Protein AF-A0A0C2N2P2-F1 (afdb_monomer_lite)

Organism: Thelohanellus kitauei (NCBI:txid669202)

Sequence (175 aa):
MRECLRTVFQVIPFQPHFNNAISIIRQNPGYFSRIESQLFFITGMITETSVLSDFHEVLEIILNFPHDAPSFFIETCCDVLRDFIYHSYGRKNSDDKPTVDYDSIYRWLACVPEEAIVNLGFDVDFDCMEIDQVIKGFEVRTYPNSLSTILLLSVLKFHRLSISVTSWRRLFRTV

Structure (mmCIF, N/CA/C/O backbone):
data_AF-A0A0C2N2P2-F1
#
_entry.id   AF-A0A0C2N2P2-F1
#
loop_
_atom_site.group_PDB
_atom_site.id
_atom_site.type_symbol
_atom_site.label_atom_id
_atom_site.label_alt_id
_atom_site.label_comp_id
_atom_site.label_asym_id
_atom_site.label_entity_id
_atom_site.label_seq_id
_atom_site.pdbx_PDB_ins_code
_atom_site.Cartn_x
_atom_site.Cartn_y
_atom_site.Cartn_z
_atom_site.occupancy
_atom_site.B_iso_or_equiv
_atom_site.auth_seq_id
_atom_site.auth_comp_id
_atom_site.auth_asym_id
_atom_site.auth_atom_id
_atom_site.pdbx_PDB_model_num
ATOM 1 N N . MET A 1 1 ? 1.188 15.092 -8.381 1.00 77.81 1 MET A N 1
ATOM 2 C CA . MET A 1 1 ? 2.479 14.884 -7.679 1.00 77.81 1 MET A CA 1
ATOM 3 C C . MET A 1 1 ? 3.060 13.494 -7.934 1.00 77.81 1 MET A C 1
ATOM 5 O O . MET A 1 1 ? 4.232 13.435 -8.280 1.00 77.81 1 MET A O 1
ATOM 9 N N . ARG A 1 2 ? 2.276 12.403 -7.841 1.00 78.75 2 ARG A N 1
ATOM 10 C CA . ARG A 1 2 ? 2.747 11.038 -8.170 1.00 78.75 2 ARG A CA 1
ATOM 11 C C . ARG A 1 2 ? 3.396 10.933 -9.558 1.00 78.75 2 ARG A C 1
ATOM 13 O O . ARG A 1 2 ? 4.493 10.404 -9.655 1.00 78.75 2 ARG A O 1
ATOM 20 N N . GLU A 1 3 ? 2.801 11.541 -10.587 1.00 83.62 3 GLU A N 1
ATOM 21 C CA . GLU A 1 3 ? 3.393 11.563 -11.939 1.00 83.62 3 GLU A CA 1
ATOM 22 C C . GLU A 1 3 ? 4.785 12.209 -11.991 1.00 83.62 3 GLU A C 1
ATOM 24 O O . GLU A 1 3 ? 5.675 11.707 -12.666 1.00 83.62 3 GLU A O 1
ATOM 29 N N . CYS A 1 4 ? 5.020 13.277 -11.224 1.00 87.88 4 CYS A N 1
ATOM 30 C CA . CYS A 1 4 ? 6.337 13.913 -11.170 1.00 87.88 4 CYS A CA 1
ATOM 31 C C . CYS A 1 4 ? 7.378 12.989 -10.525 1.00 87.88 4 CYS A C 1
ATOM 33 O O . CYS A 1 4 ? 8.491 12.881 -11.031 1.00 87.88 4 CYS A O 1
ATOM 35 N N . LEU A 1 5 ? 7.014 12.308 -9.429 1.00 85.69 5 LEU A N 1
ATOM 36 C CA . LEU A 1 5 ? 7.885 11.315 -8.791 1.00 85.69 5 LEU A CA 1
ATOM 37 C C . LEU A 1 5 ? 8.191 10.166 -9.753 1.00 85.69 5 LEU A C 1
ATOM 39 O O . LEU A 1 5 ? 9.349 9.783 -9.892 1.00 85.69 5 LEU A O 1
ATOM 43 N N . ARG A 1 6 ? 7.177 9.696 -10.485 1.00 84.50 6 ARG A N 1
ATOM 44 C CA . ARG A 1 6 ? 7.329 8.665 -11.510 1.00 84.50 6 ARG A CA 1
ATOM 45 C C . ARG A 1 6 ? 8.351 9.076 -12.573 1.00 84.50 6 ARG A C 1
ATOM 47 O O . ARG A 1 6 ? 9.260 8.303 -12.853 1.00 84.50 6 ARG A O 1
ATOM 54 N N . THR A 1 7 ? 8.258 10.294 -13.118 1.00 88.25 7 THR A N 1
ATOM 55 C CA . THR A 1 7 ? 9.250 10.819 -14.077 1.00 88.25 7 THR A CA 1
ATOM 56 C C . THR A 1 7 ? 10.651 10.889 -13.471 1.00 88.25 7 THR A C 1
ATOM 58 O O . THR A 1 7 ? 11.622 10.527 -14.128 1.00 88.25 7 THR A O 1
ATOM 61 N N . VAL A 1 8 ? 10.783 11.320 -12.214 1.00 89.06 8 VAL A N 1
ATOM 62 C CA . VAL A 1 8 ? 12.089 11.395 -11.541 1.00 89.06 8 VAL A CA 1
ATOM 63 C C . VAL A 1 8 ? 12.719 10.004 -11.413 1.00 89.06 8 VAL A C 1
ATOM 65 O O . VAL A 1 8 ? 13.880 9.828 -11.783 1.00 89.06 8 VAL A O 1
ATOM 68 N N . PHE A 1 9 ? 11.959 8.997 -10.976 1.00 85.38 9 PHE A N 1
ATOM 69 C CA . PHE A 1 9 ? 12.450 7.622 -10.810 1.00 85.38 9 PHE A CA 1
ATOM 70 C C . PHE A 1 9 ? 12.693 6.863 -12.120 1.00 85.38 9 PHE A C 1
ATOM 72 O O . PHE A 1 9 ? 13.304 5.799 -12.097 1.00 85.38 9 PHE A O 1
ATOM 79 N N . GLN A 1 10 ? 12.287 7.408 -13.269 1.00 85.06 10 GLN A N 1
ATOM 80 C CA . GLN A 1 10 ? 12.752 6.908 -14.569 1.00 85.06 10 GLN A CA 1
ATOM 81 C C . GLN A 1 10 ? 14.213 7.288 -14.850 1.00 85.06 10 GLN A C 1
ATOM 83 O O . GLN A 1 10 ? 14.870 6.629 -15.651 1.00 85.06 10 GLN A O 1
ATOM 88 N N . VAL A 1 11 ? 14.720 8.346 -14.207 1.00 90.19 11 VAL A N 1
ATOM 89 C CA . VAL A 1 11 ? 16.068 8.885 -14.442 1.00 90.19 11 VAL A CA 1
ATOM 90 C C . VAL A 1 11 ? 17.033 8.521 -13.312 1.00 90.19 11 VAL A C 1
ATOM 92 O O . VAL A 1 11 ? 18.233 8.396 -13.551 1.00 90.19 11 VAL A O 1
ATOM 95 N N . ILE A 1 12 ? 16.531 8.329 -12.088 1.00 90.00 12 ILE A N 1
ATOM 96 C CA . ILE A 1 12 ? 17.353 7.979 -10.922 1.00 90.00 12 ILE A CA 1
ATOM 97 C C . ILE A 1 12 ? 17.068 6.554 -10.427 1.00 90.00 12 ILE A C 1
ATOM 99 O O . ILE A 1 12 ? 15.913 6.126 -10.440 1.00 90.00 12 ILE A O 1
ATOM 103 N N . PRO A 1 13 ? 18.077 5.820 -9.919 1.00 88.81 13 PRO A N 1
ATOM 104 C CA . PRO A 1 13 ? 17.850 4.527 -9.281 1.00 88.81 13 PRO A CA 1
ATOM 105 C C . PRO A 1 13 ? 16.926 4.669 -8.065 1.00 88.81 13 PRO A C 1
ATOM 107 O O . PRO A 1 13 ? 17.255 5.379 -7.116 1.00 88.81 13 PRO A O 1
ATOM 110 N N . PHE A 1 14 ? 15.783 3.981 -8.065 1.00 88.19 14 PHE A N 1
ATOM 111 C CA . PHE A 1 14 ? 14.815 4.086 -6.968 1.00 88.19 14 PHE A CA 1
ATOM 112 C C . PHE A 1 14 ? 15.254 3.316 -5.707 1.00 88.19 14 PHE A C 1
ATOM 114 O O . PHE A 1 14 ? 14.923 3.739 -4.600 1.00 88.19 14 PHE A O 1
ATOM 121 N N . GLN A 1 15 ? 16.040 2.235 -5.846 1.00 89.81 15 GLN A N 1
ATOM 122 C CA . GLN A 1 15 ? 16.363 1.310 -4.745 1.00 89.81 15 GLN A CA 1
ATOM 123 C C . GLN A 1 15 ? 16.919 1.984 -3.475 1.00 89.81 15 GLN A C 1
ATOM 125 O O . GLN A 1 15 ? 16.433 1.675 -2.388 1.00 89.81 15 GLN A O 1
ATOM 130 N N . PRO A 1 16 ? 17.894 2.919 -3.538 1.00 92.81 16 PRO A N 1
ATOM 131 C CA . PRO A 1 16 ? 18.417 3.561 -2.329 1.00 92.81 16 PRO A CA 1
ATOM 132 C C . PRO A 1 16 ? 17.346 4.371 -1.589 1.00 92.81 16 PRO A C 1
ATOM 134 O O . PRO A 1 16 ? 17.309 4.391 -0.360 1.00 92.81 16 PRO A O 1
ATOM 137 N N . HIS A 1 17 ? 16.453 5.017 -2.340 1.00 92.12 17 HIS A N 1
ATOM 138 C CA . HIS A 1 17 ? 15.358 5.812 -1.796 1.00 92.12 17 HIS A CA 1
ATOM 139 C C . HIS A 1 17 ? 14.261 4.928 -1.204 1.00 92.12 17 HIS A C 1
ATOM 141 O O . HIS A 1 17 ? 13.748 5.238 -0.130 1.00 92.12 17 HIS A O 1
ATOM 147 N N . PHE A 1 18 ? 13.955 3.815 -1.869 1.00 92.31 18 PHE A N 1
ATOM 148 C CA . PHE A 1 18 ? 13.030 2.799 -1.384 1.00 92.31 18 PHE A CA 1
ATOM 149 C C . PHE A 1 18 ? 13.519 2.184 -0.067 1.00 92.31 18 PHE A C 1
ATOM 151 O O . PHE A 1 18 ? 12.824 2.261 0.943 1.00 92.31 18 PHE A O 1
ATOM 158 N N . ASN A 1 19 ? 14.762 1.693 -0.031 1.00 93.81 19 ASN A N 1
ATOM 159 C CA . ASN A 1 19 ? 15.365 1.111 1.171 1.00 93.81 19 ASN A CA 1
ATOM 160 C C . ASN A 1 19 ? 15.383 2.107 2.342 1.00 93.81 19 ASN A C 1
ATOM 162 O O . ASN A 1 19 ? 15.127 1.737 3.489 1.00 93.81 19 ASN A O 1
ATOM 166 N N . ASN A 1 20 ? 15.659 3.385 2.064 1.00 95.69 20 ASN A N 1
ATOM 167 C CA . ASN A 1 20 ? 15.605 4.436 3.075 1.00 95.69 20 A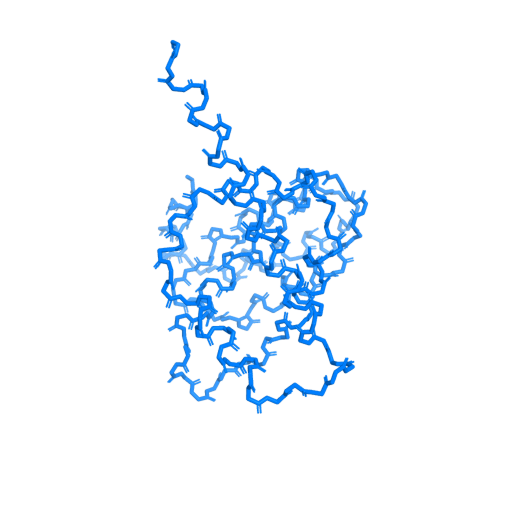SN A CA 1
ATOM 168 C C . ASN A 1 20 ? 14.177 4.657 3.604 1.00 95.69 20 ASN A C 1
ATOM 170 O O . ASN A 1 20 ? 13.987 4.761 4.815 1.00 95.69 20 ASN A O 1
ATOM 174 N N . ALA A 1 21 ? 13.173 4.685 2.723 1.00 94.94 21 ALA A N 1
ATOM 175 C CA . ALA A 1 21 ? 11.773 4.822 3.116 1.00 94.94 21 ALA A CA 1
ATOM 176 C C . ALA A 1 21 ? 11.321 3.652 4.008 1.00 94.94 21 ALA A C 1
ATOM 178 O O . ALA A 1 21 ? 10.775 3.880 5.089 1.00 94.94 21 ALA A O 1
ATOM 179 N N . ILE A 1 22 ? 11.641 2.412 3.624 1.00 95.50 22 ILE A N 1
ATOM 180 C CA . ILE A 1 22 ? 11.388 1.209 4.432 1.00 95.50 22 ILE A CA 1
ATOM 181 C C . ILE A 1 22 ? 12.069 1.304 5.801 1.00 95.50 22 ILE A C 1
ATOM 183 O O . ILE A 1 22 ? 11.439 1.054 6.832 1.00 95.50 22 ILE A O 1
ATOM 187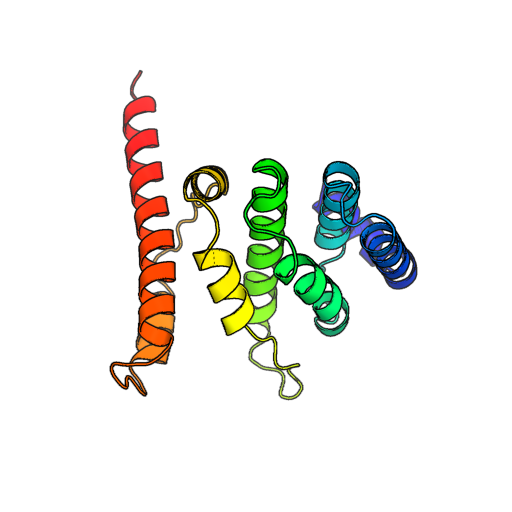 N N . SER A 1 23 ? 13.343 1.704 5.831 1.00 97.19 23 SER A N 1
ATOM 188 C CA . SER A 1 23 ? 14.095 1.867 7.079 1.00 97.19 23 SER A CA 1
ATOM 189 C C . SER A 1 23 ? 13.424 2.874 8.016 1.00 97.19 23 SER A C 1
ATOM 191 O O . SER A 1 23 ? 13.251 2.600 9.204 1.00 97.19 23 SER A O 1
ATOM 193 N N . ILE A 1 24 ? 12.967 4.011 7.480 1.00 97.00 24 ILE A N 1
ATOM 194 C CA . ILE A 1 24 ? 12.253 5.039 8.245 1.00 97.00 24 ILE A CA 1
ATOM 195 C C . ILE A 1 24 ? 10.949 4.491 8.833 1.00 97.00 24 ILE A C 1
ATOM 197 O O . ILE A 1 24 ? 10.671 4.754 10.006 1.00 97.00 24 ILE A O 1
ATOM 201 N N . ILE A 1 25 ? 10.169 3.739 8.048 1.00 96.31 25 ILE A N 1
ATOM 202 C CA . ILE A 1 25 ? 8.911 3.139 8.512 1.00 96.31 25 ILE A CA 1
ATOM 203 C C . ILE A 1 25 ? 9.184 2.173 9.672 1.00 96.31 25 ILE A C 1
ATOM 205 O O . ILE A 1 25 ? 8.572 2.290 10.733 1.00 96.31 25 ILE A O 1
ATOM 209 N N . ARG A 1 26 ? 10.169 1.282 9.513 1.00 95.56 26 ARG A N 1
ATOM 210 C CA . ARG A 1 26 ? 10.545 0.288 10.532 1.00 95.56 26 ARG A CA 1
ATOM 211 C C . ARG A 1 26 ? 11.051 0.901 11.831 1.00 95.56 26 ARG A C 1
ATOM 213 O O . ARG A 1 26 ? 10.764 0.384 12.903 1.00 95.56 26 ARG A O 1
ATOM 220 N N . GLN A 1 27 ? 11.797 1.998 11.748 1.00 97.38 27 GLN A N 1
ATOM 221 C CA . GLN A 1 27 ? 12.314 2.689 12.930 1.00 97.38 27 GLN A CA 1
ATOM 222 C C . GLN A 1 27 ? 11.219 3.417 13.726 1.00 97.38 27 GLN A C 1
ATOM 224 O O . GLN A 1 27 ? 11.452 3.780 14.875 1.00 97.38 27 GLN A O 1
ATOM 229 N N . ASN A 1 28 ? 10.048 3.673 13.129 1.00 94.88 28 ASN A N 1
ATOM 230 C CA . ASN A 1 28 ? 9.038 4.567 13.696 1.00 94.88 28 ASN A CA 1
ATOM 231 C C . ASN A 1 28 ? 7.601 4.008 13.566 1.00 94.88 28 ASN A C 1
ATOM 233 O O . ASN A 1 28 ? 6.734 4.733 13.074 1.00 94.88 28 ASN A O 1
ATOM 237 N N . PRO A 1 29 ? 7.299 2.777 14.031 1.00 93.25 29 PRO A N 1
ATOM 238 C CA . PRO A 1 29 ? 6.030 2.090 13.745 1.00 93.25 29 PRO A CA 1
ATOM 239 C C . PRO A 1 29 ? 4.775 2.788 14.303 1.00 93.25 29 PRO A C 1
ATOM 241 O O . PRO A 1 29 ? 3.678 2.531 13.825 1.00 93.25 29 PRO A O 1
ATOM 244 N N . GLY A 1 30 ? 4.920 3.683 15.287 1.00 93.50 30 GLY A N 1
ATOM 245 C CA . GLY A 1 30 ? 3.808 4.461 15.854 1.00 93.50 30 GLY A CA 1
ATOM 246 C C . GLY A 1 30 ? 3.634 5.871 15.276 1.00 93.50 30 GLY A C 1
ATOM 247 O O . GLY A 1 30 ? 2.713 6.581 15.670 1.00 93.50 30 GLY A O 1
ATOM 248 N N . TYR A 1 31 ? 4.511 6.319 14.371 1.00 96.12 31 TYR A N 1
ATOM 249 C CA . TYR A 1 31 ? 4.472 7.682 13.826 1.00 96.12 31 TYR A CA 1
ATOM 250 C C . TYR A 1 31 ? 3.758 7.711 12.474 1.00 96.12 31 TYR A C 1
ATOM 252 O O . TYR A 1 31 ? 4.384 7.903 11.430 1.00 96.12 31 TYR A O 1
ATOM 260 N N . PHE A 1 32 ? 2.435 7.538 12.500 1.00 95.12 32 PHE A N 1
ATOM 261 C CA . PHE A 1 32 ? 1.614 7.360 11.297 1.00 95.12 32 PHE A CA 1
ATOM 262 C C . PHE A 1 32 ? 1.780 8.463 10.247 1.00 95.12 32 PHE A C 1
ATOM 264 O O . PHE A 1 32 ? 1.901 8.142 9.074 1.00 95.12 32 PHE A O 1
ATOM 271 N N . SER A 1 33 ? 1.902 9.736 10.637 1.00 94.69 33 SER A N 1
ATOM 272 C CA . SER A 1 33 ? 2.133 10.835 9.680 1.00 94.69 33 SER A CA 1
ATOM 273 C C . SER A 1 33 ? 3.457 10.696 8.918 1.00 94.69 33 SER A C 1
ATOM 275 O O . SER A 1 33 ? 3.552 10.995 7.726 1.00 94.69 33 SER A O 1
ATOM 277 N N . ARG A 1 34 ? 4.503 10.202 9.592 1.00 95.75 34 ARG A N 1
ATOM 278 C CA . ARG A 1 34 ? 5.798 9.938 8.963 1.00 95.75 34 ARG A CA 1
ATOM 279 C C . ARG A 1 34 ? 5.699 8.727 8.048 1.00 95.75 34 ARG A C 1
ATOM 281 O O . ARG A 1 34 ? 6.160 8.814 6.915 1.00 95.75 34 ARG A O 1
ATOM 288 N N . ILE A 1 35 ? 5.084 7.640 8.509 1.00 96.12 35 ILE A N 1
ATOM 289 C CA . ILE A 1 35 ? 4.885 6.421 7.712 1.00 96.12 35 ILE A CA 1
ATOM 290 C C . ILE A 1 35 ? 4.081 6.736 6.452 1.00 96.12 35 ILE A C 1
ATOM 292 O O . ILE A 1 35 ? 4.499 6.378 5.360 1.00 96.12 35 ILE A O 1
ATOM 296 N N . GLU A 1 36 ? 2.986 7.473 6.587 1.00 93.94 36 GLU A N 1
ATOM 297 C CA . GLU A 1 36 ? 2.149 7.924 5.482 1.00 93.94 36 GLU A CA 1
ATOM 298 C C . GLU A 1 36 ? 2.944 8.674 4.416 1.00 93.94 36 GLU A C 1
ATOM 300 O O . GLU A 1 36 ? 2.863 8.338 3.238 1.00 93.94 36 GLU A O 1
ATOM 305 N N . SER A 1 37 ? 3.778 9.640 4.816 1.00 94.50 37 SER A N 1
ATOM 306 C CA . SER A 1 37 ? 4.629 10.359 3.861 1.00 94.50 37 SER A CA 1
ATOM 307 C C . SER A 1 37 ? 5.572 9.420 3.095 1.00 94.50 37 SER A C 1
ATOM 309 O O . SER A 1 37 ? 5.818 9.624 1.905 1.00 94.50 37 SER A O 1
ATOM 311 N N . GLN A 1 38 ? 6.071 8.366 3.756 1.00 95.50 38 GLN A N 1
ATOM 312 C CA . GLN A 1 38 ? 6.915 7.354 3.123 1.00 95.50 38 GLN A CA 1
ATOM 313 C C . GLN A 1 38 ? 6.104 6.446 2.197 1.00 95.50 38 GLN A C 1
ATOM 315 O O . GLN A 1 38 ? 6.553 6.181 1.088 1.00 95.50 38 GLN A O 1
ATOM 320 N N . LEU A 1 39 ? 4.905 6.014 2.596 1.00 93.12 39 LEU A N 1
ATOM 321 C CA . LEU A 1 39 ? 4.005 5.234 1.744 1.00 93.12 39 LEU A CA 1
ATOM 322 C C . LEU A 1 39 ? 3.608 6.023 0.495 1.00 93.12 39 LEU A C 1
ATOM 324 O O . LEU A 1 39 ? 3.685 5.498 -0.612 1.00 93.12 39 LEU A O 1
ATOM 328 N N . PHE A 1 40 ? 3.285 7.309 0.637 1.00 90.12 40 PHE A N 1
ATOM 329 C CA . PHE A 1 40 ? 3.020 8.188 -0.498 1.00 90.12 40 PHE A CA 1
ATOM 330 C C . PHE A 1 40 ? 4.220 8.252 -1.453 1.00 90.12 40 PHE A C 1
ATOM 332 O O . PHE A 1 40 ? 4.069 8.110 -2.667 1.00 90.12 40 PHE A O 1
ATOM 339 N N . PHE A 1 41 ? 5.427 8.409 -0.913 1.00 90.62 41 PHE A N 1
ATOM 340 C CA . PHE A 1 41 ? 6.654 8.420 -1.704 1.00 90.62 41 PHE A CA 1
ATOM 341 C C . PHE A 1 41 ? 6.896 7.085 -2.427 1.00 90.62 41 PHE A C 1
ATOM 343 O O . PHE A 1 41 ? 7.176 7.085 -3.626 1.00 90.62 41 PHE A O 1
ATOM 350 N N . ILE A 1 42 ? 6.693 5.961 -1.735 1.00 90.69 42 ILE A N 1
ATOM 351 C CA . ILE A 1 42 ? 6.792 4.599 -2.274 1.00 90.69 42 ILE A CA 1
ATOM 352 C C . ILE A 1 42 ? 5.763 4.370 -3.390 1.00 90.69 42 ILE A C 1
ATOM 354 O O . ILE A 1 42 ? 6.124 3.844 -4.439 1.00 90.69 42 ILE A O 1
ATOM 358 N N . THR A 1 43 ? 4.510 4.816 -3.241 1.00 85.75 43 THR A N 1
ATOM 359 C CA . THR A 1 43 ? 3.514 4.699 -4.329 1.00 85.75 43 THR A CA 1
ATOM 360 C C . THR A 1 43 ? 3.925 5.466 -5.582 1.00 85.75 43 THR A C 1
ATOM 362 O O . THR A 1 43 ? 3.662 5.018 -6.693 1.00 85.75 43 THR A O 1
ATOM 365 N N . GLY A 1 44 ? 4.632 6.591 -5.431 1.00 85.50 44 GLY A N 1
ATOM 366 C CA . GLY A 1 44 ? 5.219 7.322 -6.555 1.00 85.50 44 GLY A CA 1
ATOM 367 C C . GLY A 1 44 ? 6.373 6.586 -7.249 1.00 85.50 44 GLY A C 1
ATOM 368 O O . GLY A 1 44 ? 6.669 6.896 -8.402 1.00 85.50 44 GLY A O 1
ATOM 369 N N . MET A 1 45 ? 7.009 5.621 -6.574 1.00 86.00 45 MET A N 1
ATOM 370 C CA . MET A 1 45 ? 8.046 4.751 -7.147 1.00 86.00 45 MET A CA 1
ATOM 371 C C . MET A 1 45 ? 7.475 3.545 -7.891 1.00 86.00 45 MET A C 1
ATOM 373 O O . MET A 1 45 ? 8.210 2.935 -8.666 1.00 86.00 45 MET A O 1
ATOM 377 N N . ILE A 1 46 ? 6.202 3.188 -7.670 1.00 79.94 46 ILE A N 1
ATOM 378 C CA . ILE A 1 46 ? 5.539 2.110 -8.412 1.00 79.94 46 ILE A CA 1
ATOM 379 C C . ILE A 1 46 ? 5.418 2.556 -9.876 1.00 79.94 46 ILE A C 1
ATOM 381 O O . ILE A 1 46 ? 4.512 3.292 -10.277 1.00 79.94 46 ILE A O 1
ATOM 385 N N . THR A 1 47 ? 6.391 2.143 -10.680 1.00 70.81 47 THR A N 1
ATOM 386 C CA . THR A 1 47 ? 6.397 2.275 -12.138 1.00 70.81 47 THR A CA 1
ATOM 387 C C . THR A 1 47 ? 5.962 0.952 -12.766 1.00 70.81 47 THR A C 1
ATOM 389 O O . THR A 1 47 ? 6.077 -0.108 -12.148 1.00 70.81 47 THR A O 1
ATOM 392 N N . GLU A 1 48 ? 5.520 0.988 -14.026 1.00 64.31 48 GLU A N 1
ATOM 393 C CA . GLU A 1 48 ? 5.135 -0.209 -14.797 1.00 64.31 48 GLU A CA 1
ATOM 394 C C . GLU A 1 48 ? 6.253 -1.266 -14.883 1.00 64.31 48 GLU A C 1
ATOM 396 O O . GLU A 1 48 ? 5.988 -2.457 -15.037 1.00 64.31 48 GLU A O 1
ATOM 401 N N . THR A 1 49 ? 7.512 -0.840 -14.763 1.00 56.78 49 THR A N 1
ATOM 402 C CA . THR A 1 49 ? 8.693 -1.703 -14.866 1.00 56.78 49 THR A CA 1
ATOM 403 C C . THR A 1 49 ? 9.200 -2.210 -13.522 1.00 56.78 49 THR A C 1
ATOM 405 O O . THR A 1 49 ? 9.992 -3.154 -13.503 1.00 56.78 49 THR A O 1
ATOM 408 N N . SER A 1 50 ? 8.746 -1.627 -12.410 1.00 61.34 50 SER A N 1
ATOM 409 C CA . SER A 1 50 ? 9.242 -1.971 -11.081 1.00 61.34 50 SER A CA 1
ATOM 410 C C . SER A 1 50 ? 9.012 -3.453 -10.747 1.00 61.34 50 SER A C 1
ATOM 412 O O . SER A 1 50 ? 8.027 -4.090 -11.157 1.00 61.34 50 SER A O 1
ATOM 414 N N . VAL A 1 51 ? 9.989 -4.057 -10.071 1.00 63.69 51 VAL A N 1
ATOM 415 C CA . VAL A 1 51 ? 9.925 -5.469 -9.703 1.00 63.69 51 VAL A CA 1
ATOM 416 C C . VAL A 1 51 ? 8.995 -5.569 -8.499 1.00 63.69 51 VAL A C 1
ATOM 418 O O . VAL A 1 51 ? 9.267 -5.023 -7.435 1.00 63.69 51 VAL A O 1
ATOM 421 N N . LEU A 1 52 ? 7.867 -6.264 -8.668 1.00 70.38 52 LEU A N 1
ATOM 422 C CA . LEU A 1 52 ? 6.873 -6.480 -7.605 1.00 70.38 52 LEU A CA 1
ATOM 423 C C . LEU A 1 52 ? 7.484 -7.117 -6.341 1.00 70.38 52 LEU A C 1
ATOM 425 O O . LEU A 1 52 ? 6.875 -7.047 -5.278 1.00 70.38 52 LEU A O 1
ATOM 429 N N . SER A 1 53 ? 8.674 -7.719 -6.453 1.00 75.00 53 SER A N 1
ATOM 430 C CA . SER A 1 53 ? 9.415 -8.294 -5.332 1.00 75.00 53 SER A CA 1
ATOM 431 C C . SER A 1 53 ? 9.789 -7.261 -4.274 1.00 75.00 53 SER A C 1
ATOM 433 O O . SER A 1 53 ? 9.648 -7.559 -3.095 1.00 75.00 53 SER A O 1
ATOM 435 N N . ASP A 1 54 ? 10.212 -6.054 -4.668 1.00 80.94 54 ASP A N 1
ATOM 436 C CA . ASP A 1 54 ? 10.592 -5.014 -3.701 1.00 80.94 54 ASP A CA 1
ATOM 437 C C . ASP A 1 54 ? 9.364 -4.549 -2.906 1.00 80.94 54 ASP A C 1
ATOM 439 O O . ASP A 1 54 ? 9.423 -4.327 -1.701 1.00 80.94 54 ASP A O 1
ATOM 443 N N . PHE A 1 55 ? 8.197 -4.512 -3.553 1.00 85.81 55 PHE A N 1
ATOM 444 C CA . PHE A 1 55 ? 6.942 -4.111 -2.917 1.00 85.81 55 PHE A CA 1
ATOM 445 C C . PHE A 1 55 ? 6.373 -5.139 -1.943 1.00 85.81 55 PHE A C 1
ATOM 447 O O . PHE A 1 55 ? 5.501 -4.785 -1.151 1.00 85.81 55 PHE A O 1
ATOM 454 N N . HIS A 1 56 ? 6.864 -6.379 -1.946 1.00 87.56 56 HIS A N 1
ATOM 455 C CA . HIS A 1 56 ? 6.415 -7.384 -0.986 1.00 87.56 56 HIS A CA 1
ATOM 456 C C . HIS A 1 56 ? 6.668 -6.940 0.459 1.00 87.56 56 HIS A C 1
ATOM 458 O O . HIS A 1 56 ? 5.793 -7.062 1.309 1.00 87.56 56 HIS A O 1
ATOM 464 N N . GLU A 1 57 ? 7.815 -6.311 0.711 1.00 90.44 57 GLU A N 1
ATOM 465 C CA . GLU A 1 57 ? 8.170 -5.777 2.026 1.00 90.44 57 GLU A CA 1
ATOM 466 C C . GLU A 1 57 ? 7.222 -4.649 2.471 1.00 90.44 57 GLU A C 1
ATOM 468 O O . GLU A 1 57 ? 6.860 -4.552 3.642 1.00 90.44 57 GLU A O 1
ATOM 473 N N . VAL A 1 58 ? 6.762 -3.814 1.532 1.00 92.19 58 VAL A N 1
ATOM 474 C CA . VAL A 1 58 ? 5.765 -2.763 1.805 1.00 92.19 58 VAL A CA 1
ATOM 475 C C . VAL A 1 58 ? 4.425 -3.387 2.163 1.00 92.19 58 VAL A C 1
ATOM 477 O O . VAL A 1 58 ? 3.775 -2.932 3.101 1.00 92.19 58 VAL A O 1
ATOM 480 N N . LEU A 1 59 ? 4.015 -4.427 1.432 1.00 92.69 59 LEU A N 1
ATOM 481 C CA . LEU A 1 59 ? 2.781 -5.149 1.718 1.00 92.69 59 LEU A CA 1
ATOM 482 C C . LEU A 1 59 ? 2.827 -5.767 3.111 1.00 92.69 59 LEU A C 1
ATOM 484 O O . LEU A 1 59 ? 1.903 -5.554 3.885 1.00 92.69 59 LEU A O 1
ATOM 488 N N . GLU A 1 60 ? 3.906 -6.462 3.468 1.00 93.31 60 GLU A N 1
ATOM 489 C CA . GLU A 1 60 ? 4.066 -7.020 4.813 1.00 93.31 60 GLU A CA 1
ATOM 490 C C . GLU A 1 60 ? 3.944 -5.942 5.893 1.00 93.31 60 GLU A C 1
ATOM 492 O O . GLU A 1 60 ? 3.273 -6.145 6.902 1.00 93.31 60 GLU A O 1
ATOM 497 N N . ILE A 1 61 ? 4.551 -4.773 5.682 1.00 94.56 61 ILE A N 1
ATOM 498 C CA . ILE A 1 61 ? 4.437 -3.645 6.610 1.00 94.56 61 ILE A CA 1
ATOM 499 C C . ILE A 1 61 ? 2.980 -3.179 6.724 1.00 94.56 61 ILE A C 1
ATOM 501 O O . ILE A 1 61 ? 2.479 -3.038 7.838 1.00 94.56 61 ILE A O 1
ATOM 505 N N . ILE A 1 62 ? 2.295 -2.976 5.593 1.00 95.44 62 ILE A N 1
ATOM 506 C CA . ILE A 1 62 ? 0.910 -2.492 5.574 1.00 95.44 62 ILE A CA 1
ATOM 507 C C . ILE A 1 62 ? -0.028 -3.468 6.284 1.00 95.44 62 ILE A C 1
ATOM 509 O O . ILE A 1 62 ? -0.821 -3.063 7.132 1.00 95.44 62 ILE A O 1
ATOM 513 N N . LEU A 1 63 ? 0.097 -4.758 5.975 1.00 95.19 63 LEU A N 1
ATOM 514 C CA . LEU A 1 63 ? -0.770 -5.807 6.508 1.00 95.19 63 LEU A CA 1
ATOM 515 C C . LEU A 1 63 ? -0.574 -6.042 8.014 1.00 95.19 63 LEU A C 1
ATOM 517 O O . LEU A 1 63 ? -1.433 -6.649 8.652 1.00 95.19 63 LEU A O 1
ATOM 521 N N . ASN A 1 64 ? 0.526 -5.547 8.586 1.00 95.56 64 ASN A N 1
ATOM 522 C CA . ASN A 1 64 ? 0.798 -5.587 10.021 1.00 95.56 64 ASN A CA 1
ATOM 523 C C . ASN A 1 64 ? 0.313 -4.337 10.778 1.00 95.56 64 ASN A C 1
ATOM 525 O O . ASN A 1 64 ? 0.388 -4.321 12.010 1.00 95.56 64 ASN A O 1
ATOM 529 N N . PHE A 1 65 ? -0.177 -3.292 10.098 1.00 95.25 65 PHE A N 1
ATOM 530 C CA . PHE A 1 65 ? -0.738 -2.138 10.801 1.00 95.25 65 PHE A CA 1
ATOM 531 C C . PHE A 1 65 ? -2.067 -2.483 11.472 1.00 95.25 65 PHE A C 1
ATOM 533 O O . PHE A 1 65 ? -2.872 -3.237 10.914 1.00 95.25 65 PHE A O 1
ATOM 540 N N . PRO A 1 66 ? -2.322 -1.920 12.665 1.00 93.88 66 PRO A N 1
ATOM 541 C CA . PRO A 1 66 ? -3.547 -2.201 13.380 1.00 93.88 66 PRO A CA 1
ATOM 542 C C . PRO A 1 66 ? -4.720 -1.443 12.738 1.00 93.88 66 PRO A C 1
ATOM 544 O O . PRO A 1 66 ? -4.575 -0.319 12.258 1.00 93.88 66 PRO A O 1
ATOM 547 N N . HIS A 1 67 ? -5.898 -2.069 12.725 1.00 90.00 67 HIS A N 1
ATOM 548 C CA . HIS A 1 67 ? -7.098 -1.520 12.078 1.00 90.00 67 HIS A CA 1
ATOM 549 C C . HIS A 1 67 ? -7.704 -0.316 12.826 1.00 90.00 67 HIS A C 1
ATOM 551 O O . HIS A 1 67 ? -8.600 0.337 12.301 1.00 90.00 67 HIS A O 1
ATOM 557 N N . ASP A 1 68 ? -7.226 -0.023 14.040 1.00 90.50 68 ASP A N 1
ATOM 558 C CA . ASP A 1 68 ? -7.586 1.147 14.850 1.00 90.50 68 ASP A CA 1
ATOM 559 C C . ASP A 1 68 ? -6.623 2.337 14.654 1.00 90.50 68 ASP A C 1
ATOM 561 O O . ASP A 1 68 ? -6.714 3.338 15.370 1.00 90.50 68 ASP A O 1
ATOM 565 N N . ALA A 1 69 ? -5.706 2.252 13.682 1.00 93.69 69 ALA A N 1
ATOM 566 C CA . ALA A 1 69 ? -4.864 3.374 13.288 1.00 93.69 69 ALA A CA 1
ATOM 567 C C . ALA A 1 69 ? -5.712 4.564 1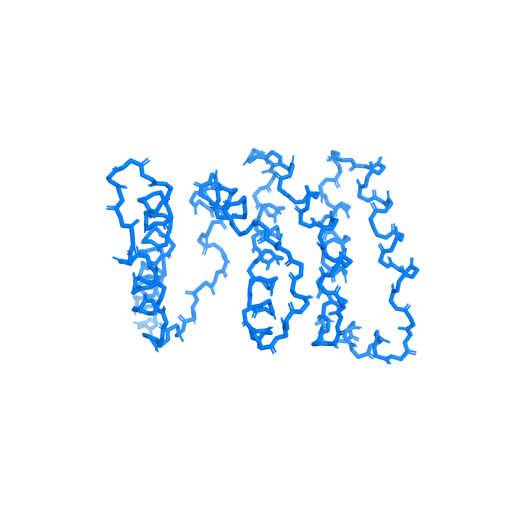2.779 1.00 93.69 69 ALA A C 1
ATOM 569 O O . ALA A 1 69 ? -6.878 4.394 12.410 1.00 93.69 69 ALA A O 1
ATOM 570 N N . PRO A 1 70 ? -5.150 5.789 12.732 1.00 94.31 70 PRO A N 1
ATOM 571 C CA . PRO A 1 70 ? -5.874 6.965 12.258 1.00 94.31 70 PRO A CA 1
ATOM 572 C C . PRO A 1 70 ? -6.534 6.732 10.892 1.00 94.31 70 PRO A C 1
ATOM 574 O O . PRO A 1 70 ? -5.906 6.186 9.988 1.00 94.31 70 PRO A O 1
ATOM 577 N N . SER A 1 71 ? -7.778 7.184 10.715 1.00 90.12 71 SER A N 1
ATOM 578 C CA . SER A 1 71 ? -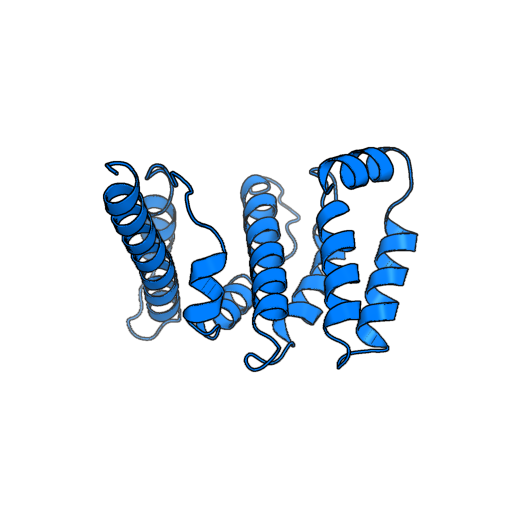8.567 6.894 9.506 1.00 90.12 71 SER A CA 1
ATOM 579 C C . SER A 1 71 ? -7.857 7.295 8.210 1.00 90.12 71 SER A C 1
ATOM 581 O O . SER A 1 71 ? -7.795 6.502 7.279 1.00 90.12 71 SER A O 1
ATOM 583 N N . PHE A 1 72 ? -7.235 8.476 8.186 1.00 87.88 72 PHE A N 1
ATOM 584 C CA . PHE A 1 72 ? -6.474 8.973 7.035 1.00 87.88 72 PHE A CA 1
ATOM 585 C C . PHE A 1 72 ? -5.280 8.066 6.679 1.00 87.88 72 PHE A C 1
ATOM 587 O O . PHE A 1 72 ? -4.984 7.821 5.514 1.00 87.88 72 PHE A O 1
ATOM 594 N N . PHE A 1 73 ? -4.642 7.475 7.690 1.00 92.75 73 PHE A N 1
ATOM 595 C CA . PHE A 1 73 ? -3.561 6.517 7.483 1.00 92.75 73 PHE A CA 1
ATOM 596 C C . PHE A 1 73 ? -4.072 5.197 6.888 1.00 92.75 73 PHE A C 1
ATOM 598 O O . PHE A 1 73 ? -3.450 4.638 5.982 1.00 92.75 73 PHE A O 1
ATOM 605 N N . ILE A 1 74 ? -5.215 4.707 7.378 1.00 93.62 74 ILE A N 1
ATOM 606 C CA . ILE A 1 74 ? -5.877 3.518 6.832 1.00 93.62 74 ILE A CA 1
ATOM 607 C C . ILE A 1 74 ? -6.311 3.754 5.379 1.00 93.62 74 ILE A C 1
ATOM 609 O O . ILE A 1 74 ? -6.097 2.878 4.541 1.00 93.62 74 ILE A O 1
ATOM 613 N N . GLU A 1 75 ? -6.840 4.937 5.057 1.00 90.06 75 GLU A N 1
ATOM 614 C CA . GLU A 1 75 ? -7.157 5.357 3.684 1.00 90.06 75 GLU A CA 1
ATOM 615 C C . GLU A 1 75 ? -5.919 5.284 2.780 1.00 90.06 75 GLU A C 1
ATOM 617 O O . GLU A 1 75 ? -5.954 4.616 1.744 1.00 90.06 75 GLU A O 1
ATOM 622 N N . THR A 1 76 ? -4.791 5.859 3.211 1.00 91.62 76 THR A N 1
ATOM 623 C CA . THR A 1 76 ? -3.519 5.772 2.478 1.00 91.62 76 THR A CA 1
ATOM 624 C C . THR A 1 76 ? -3.076 4.319 2.266 1.00 91.62 76 THR A C 1
ATOM 626 O O . THR A 1 76 ? -2.645 3.957 1.169 1.00 91.62 76 THR A O 1
ATOM 629 N N . CYS A 1 77 ? -3.201 3.457 3.279 1.00 93.94 77 CYS A N 1
ATOM 630 C CA . CYS A 1 77 ? -2.886 2.032 3.150 1.00 93.94 77 CYS A CA 1
ATOM 631 C C . CYS A 1 77 ? -3.785 1.341 2.115 1.00 93.94 77 CYS A C 1
ATOM 633 O O . CYS A 1 77 ? -3.291 0.596 1.269 1.00 93.94 77 CYS A O 1
ATOM 635 N N . CYS A 1 78 ? -5.090 1.618 2.141 1.00 92.06 78 CYS A N 1
ATOM 636 C CA . CYS A 1 78 ? -6.042 1.070 1.180 1.00 92.06 78 CYS A CA 1
ATOM 637 C C . CYS A 1 78 ? -5.727 1.517 -0.253 1.00 92.06 78 CYS A C 1
ATOM 639 O O . CYS A 1 78 ? -5.762 0.692 -1.167 1.00 92.06 78 CYS A O 1
ATOM 641 N N . ASP A 1 79 ? -5.362 2.786 -0.449 1.00 88.75 79 ASP A N 1
ATOM 642 C CA . ASP A 1 79 ? -4.921 3.311 -1.743 1.00 88.75 79 ASP A CA 1
ATOM 643 C C . ASP A 1 79 ? -3.676 2.575 -2.261 1.00 88.75 79 ASP A C 1
ATOM 645 O O . ASP A 1 79 ? -3.638 2.178 -3.427 1.00 88.75 79 ASP A O 1
ATOM 649 N N . VAL A 1 80 ? -2.677 2.336 -1.401 1.00 90.56 80 VAL A N 1
ATOM 650 C CA . VAL A 1 80 ? -1.456 1.598 -1.776 1.00 90.56 80 VAL A CA 1
ATOM 651 C C . VAL A 1 80 ? -1.788 0.161 -2.184 1.00 90.56 80 VAL A C 1
ATOM 653 O O . VAL A 1 80 ? -1.305 -0.316 -3.212 1.00 90.56 80 VAL A O 1
ATOM 656 N N . LEU A 1 81 ? -2.622 -0.534 -1.403 1.00 91.44 81 LEU A N 1
ATOM 657 C CA . LEU A 1 81 ? -3.036 -1.911 -1.692 1.00 91.44 81 LEU A CA 1
ATOM 658 C C . LEU A 1 81 ? -3.840 -1.999 -2.995 1.00 91.44 81 LEU A C 1
ATOM 660 O O . LEU A 1 81 ? -3.626 -2.919 -3.784 1.00 91.44 81 LEU A O 1
ATOM 664 N N . ARG A 1 82 ? -4.725 -1.031 -3.257 1.00 87.56 82 ARG A N 1
ATOM 665 C CA . ARG A 1 82 ? -5.475 -0.941 -4.516 1.00 87.56 82 ARG A CA 1
ATOM 666 C C . ARG A 1 82 ? -4.533 -0.776 -5.704 1.00 87.56 82 ARG A C 1
ATOM 668 O O . ARG A 1 82 ? -4.647 -1.527 -6.672 1.00 87.56 82 ARG A O 1
ATOM 675 N N . ASP A 1 83 ? -3.604 0.175 -5.624 1.00 85.19 83 ASP A N 1
ATOM 676 C CA . ASP A 1 83 ? -2.642 0.440 -6.696 1.00 85.19 83 ASP A CA 1
ATOM 677 C C . ASP A 1 83 ? -1.769 -0.804 -6.950 1.00 85.19 83 ASP A C 1
ATOM 679 O O . ASP A 1 83 ? -1.539 -1.193 -8.097 1.00 85.19 83 ASP A O 1
ATOM 683 N N . PHE A 1 84 ? -1.366 -1.507 -5.887 1.00 86.88 84 PHE A N 1
ATOM 684 C CA . PHE A 1 84 ? -0.654 -2.778 -5.989 1.00 86.88 84 PHE A CA 1
ATOM 685 C C . PHE A 1 84 ? -1.474 -3.861 -6.712 1.00 86.88 84 PHE A C 1
ATOM 687 O O . PHE A 1 84 ? -0.964 -4.516 -7.627 1.00 86.88 84 PHE A O 1
ATOM 694 N N . ILE A 1 85 ? -2.744 -4.065 -6.340 1.00 85.81 85 ILE A N 1
ATOM 695 C CA . ILE A 1 85 ? -3.631 -5.046 -6.993 1.00 85.81 85 ILE A CA 1
ATOM 696 C C . ILE A 1 85 ? -3.790 -4.707 -8.481 1.00 85.81 85 ILE A C 1
ATOM 698 O O . ILE A 1 85 ? -3.640 -5.583 -9.334 1.00 85.81 85 ILE A O 1
ATOM 702 N N . TYR A 1 86 ? -4.017 -3.433 -8.803 1.00 83.00 86 TYR A N 1
ATOM 703 C CA . TYR A 1 86 ? -4.178 -2.965 -10.178 1.00 83.00 86 TYR A CA 1
ATOM 704 C C . TYR A 1 86 ? -2.940 -3.267 -11.038 1.00 83.00 86 TYR A C 1
ATOM 706 O O . TYR A 1 86 ? -3.042 -3.880 -12.103 1.00 83.00 86 TYR A O 1
ATOM 714 N N . HIS A 1 87 ? -1.747 -2.913 -10.550 1.00 79.75 87 HIS A N 1
ATOM 715 C CA . HIS A 1 87 ? -0.498 -3.133 -11.284 1.00 79.75 87 HIS A CA 1
ATOM 716 C C . HIS A 1 87 ? -0.078 -4.609 -11.347 1.00 79.75 87 HIS A C 1
ATOM 718 O O . HIS A 1 87 ? 0.523 -5.049 -12.330 1.00 79.75 87 HIS A O 1
ATOM 724 N N . SER A 1 88 ? -0.403 -5.404 -10.327 1.00 80.06 88 SER A N 1
ATOM 725 C CA . SER A 1 88 ? -0.072 -6.831 -10.303 1.00 80.06 88 SER A CA 1
ATOM 726 C C . SER A 1 88 ? -0.977 -7.666 -11.215 1.00 80.06 88 SER A C 1
ATOM 728 O O . SER A 1 88 ? -0.508 -8.651 -11.799 1.00 80.06 88 SER A O 1
ATOM 730 N N . TYR A 1 89 ? -2.237 -7.267 -11.412 1.00 78.19 89 TYR A N 1
ATOM 731 C CA . TYR A 1 89 ? -3.189 -7.986 -12.259 1.00 78.19 89 TYR A CA 1
ATOM 732 C C . TYR A 1 89 ? -2.793 -7.980 -13.744 1.00 78.19 89 TYR A C 1
ATOM 734 O O . TYR A 1 89 ? -2.770 -9.038 -14.378 1.00 78.19 89 TYR A O 1
ATOM 742 N N . GLY A 1 90 ? -2.361 -6.828 -14.275 1.00 73.88 90 GLY A N 1
ATOM 743 C CA . GLY A 1 90 ? -1.935 -6.684 -15.676 1.00 73.88 90 GLY A CA 1
ATOM 744 C C . GLY A 1 90 ? -0.726 -7.547 -16.072 1.00 73.88 90 GLY A C 1
ATOM 745 O O . GLY A 1 90 ? -0.508 -7.820 -17.248 1.00 73.88 90 GLY A O 1
ATOM 746 N N . ARG A 1 91 ? 0.039 -8.052 -15.094 1.00 72.12 91 ARG A N 1
ATOM 747 C CA . ARG A 1 91 ? 1.263 -8.848 -15.304 1.00 72.12 91 ARG A CA 1
ATOM 748 C C . ARG A 1 91 ? 1.021 -10.367 -15.338 1.00 72.12 91 ARG A C 1
ATOM 750 O O . ARG A 1 91 ? 1.918 -11.136 -15.019 1.00 72.12 91 ARG A O 1
ATOM 757 N N . LYS A 1 92 ? -0.202 -10.838 -15.621 1.00 62.47 92 LYS A N 1
ATOM 758 C CA . LYS A 1 92 ? -0.601 -12.269 -15.562 1.00 62.47 92 LYS A CA 1
ATOM 759 C C . LYS A 1 92 ? 0.182 -13.228 -16.484 1.00 62.47 92 LYS A C 1
ATOM 761 O O . LYS A 1 92 ? 0.099 -14.425 -16.256 1.00 62.47 92 LYS A O 1
ATOM 766 N N . ASN A 1 93 ? 0.965 -12.735 -17.446 1.00 65.19 93 ASN A N 1
ATOM 767 C CA . ASN A 1 93 ? 1.611 -13.572 -18.470 1.00 65.19 93 ASN A CA 1
ATOM 768 C C . ASN A 1 93 ? 3.095 -13.911 -18.209 1.00 65.19 93 ASN A C 1
ATOM 770 O O . ASN A 1 93 ? 3.768 -14.367 -19.128 1.00 65.19 93 ASN A O 1
ATOM 774 N N . SER A 1 94 ? 3.637 -13.661 -17.012 1.00 66.25 94 SER A N 1
ATOM 775 C CA . SER A 1 94 ? 5.019 -14.045 -16.675 1.00 66.25 94 SER A CA 1
ATOM 776 C C . SER A 1 94 ? 5.042 -15.286 -15.780 1.00 66.25 94 SER A C 1
ATOM 778 O O . SER A 1 94 ? 4.489 -15.233 -14.681 1.00 66.25 94 SER A O 1
ATOM 780 N N . ASP A 1 95 ? 5.718 -16.351 -16.219 1.00 70.94 95 ASP A N 1
ATOM 781 C CA . ASP A 1 95 ? 5.835 -17.628 -15.491 1.00 70.94 95 ASP A CA 1
ATOM 782 C C . ASP A 1 95 ? 6.552 -17.505 -14.127 1.00 70.94 95 ASP A C 1
ATOM 784 O O . ASP A 1 95 ? 6.309 -18.307 -13.229 1.00 70.94 95 ASP A O 1
ATOM 788 N N . ASP A 1 96 ? 7.348 -16.451 -13.915 1.00 68.88 96 ASP A N 1
ATOM 789 C CA . ASP A 1 96 ? 8.100 -16.199 -12.673 1.00 68.88 96 ASP A CA 1
ATOM 790 C C . ASP A 1 96 ? 7.379 -15.235 -11.718 1.00 68.88 96 ASP A C 1
ATOM 792 O O . ASP A 1 96 ? 7.945 -14.241 -11.247 1.00 68.88 96 ASP A O 1
ATOM 796 N N . LYS A 1 97 ? 6.088 -15.461 -11.452 1.00 60.38 97 LYS A N 1
ATOM 797 C CA . LYS A 1 97 ? 5.331 -14.542 -10.596 1.00 60.38 97 LYS A CA 1
ATOM 798 C C . LYS A 1 97 ? 5.568 -14.866 -9.114 1.00 60.38 97 LYS A C 1
ATOM 800 O O . LYS A 1 97 ? 5.189 -15.954 -8.679 1.00 60.38 97 LYS A O 1
ATOM 805 N N . PRO A 1 98 ? 6.134 -13.945 -8.308 1.00 64.50 98 PRO A N 1
ATOM 806 C CA . PRO A 1 98 ? 6.138 -14.118 -6.863 1.00 64.50 98 PRO A CA 1
ATOM 807 C C . PRO A 1 98 ? 4.692 -14.259 -6.382 1.00 64.50 98 PRO A C 1
ATOM 809 O O . PRO A 1 98 ? 3.815 -13.489 -6.792 1.00 64.50 98 PRO A O 1
ATOM 812 N N . THR A 1 99 ? 4.445 -15.267 -5.544 1.00 72.38 99 THR A N 1
ATOM 813 C CA . THR A 1 99 ? 3.133 -15.549 -4.958 1.00 72.38 99 THR A CA 1
ATOM 814 C C . THR A 1 99 ? 2.783 -14.435 -3.980 1.00 72.38 99 THR A C 1
ATOM 816 O O . THR A 1 99 ? 3.024 -14.534 -2.782 1.00 72.38 99 THR A O 1
ATOM 819 N N . VAL A 1 100 ? 2.250 -13.332 -4.499 1.00 76.50 100 VAL A N 1
ATOM 820 C CA . VAL A 1 100 ? 1.587 -12.331 -3.669 1.00 76.50 100 VAL A CA 1
ATOM 821 C C . VAL A 1 100 ? 0.407 -13.027 -3.005 1.00 76.50 100 VAL A C 1
ATOM 823 O O . VAL A 1 100 ? -0.475 -13.548 -3.692 1.00 76.50 100 VAL A O 1
ATOM 826 N N . ASP A 1 101 ? 0.387 -13.019 -1.677 1.00 85.62 101 ASP A N 1
ATOM 827 C CA . ASP A 1 101 ? -0.744 -13.511 -0.906 1.00 85.62 101 ASP A CA 1
ATOM 828 C C . ASP A 1 101 ? -1.893 -12.493 -0.940 1.00 85.62 101 ASP A C 1
ATOM 830 O O . ASP A 1 101 ? -2.083 -11.677 -0.033 1.00 85.62 101 ASP A O 1
ATOM 834 N N . TYR A 1 102 ? -2.658 -12.523 -2.033 1.00 85.50 102 TYR A N 1
ATOM 835 C CA . TYR A 1 102 ? -3.862 -11.710 -2.166 1.00 85.50 102 TYR A CA 1
ATOM 836 C C . TYR A 1 102 ? -4.877 -12.008 -1.057 1.00 85.50 102 TYR A C 1
ATOM 838 O O . TYR A 1 102 ? -5.604 -11.096 -0.667 1.00 85.50 102 TYR A O 1
ATOM 846 N N . ASP A 1 103 ? -4.916 -13.227 -0.504 1.00 87.44 103 ASP A N 1
ATOM 847 C CA . ASP A 1 103 ? -5.851 -13.566 0.574 1.00 87.44 103 ASP A CA 1
ATOM 848 C C . ASP A 1 103 ? -5.563 -12.736 1.826 1.00 87.44 103 ASP A C 1
ATOM 850 O O . ASP A 1 103 ? -6.496 -12.255 2.472 1.00 87.44 103 ASP A O 1
ATOM 854 N N . SER A 1 104 ? -4.287 -12.506 2.146 1.00 90.88 104 SER A N 1
ATOM 855 C CA . SER A 1 104 ? -3.902 -11.613 3.242 1.00 90.88 104 SER A CA 1
ATOM 856 C C . SER A 1 104 ? -4.303 -10.161 2.974 1.00 90.88 104 SER A C 1
ATOM 858 O O . SER A 1 104 ? -4.832 -9.507 3.875 1.00 90.88 104 SER A O 1
ATOM 860 N N . ILE A 1 105 ? -4.155 -9.675 1.735 1.00 91.25 105 ILE A N 1
ATOM 861 C CA . ILE A 1 105 ? -4.596 -8.323 1.349 1.00 91.25 105 ILE A CA 1
ATOM 862 C C . ILE A 1 105 ? -6.111 -8.175 1.515 1.00 91.25 105 ILE A C 1
ATOM 864 O O . ILE A 1 105 ? -6.581 -7.249 2.175 1.00 91.25 105 ILE A O 1
ATOM 868 N N . TYR A 1 106 ? -6.892 -9.106 0.969 1.00 88.12 106 TYR A N 1
ATOM 869 C CA . TYR A 1 106 ? -8.349 -9.057 1.061 1.00 88.12 106 TYR A CA 1
ATOM 870 C C . TYR A 1 106 ? -8.857 -9.242 2.492 1.00 88.12 106 TYR A C 1
ATOM 872 O O . TYR A 1 106 ? -9.846 -8.613 2.868 1.00 88.12 106 TYR A O 1
ATOM 880 N N . ARG A 1 107 ? -8.185 -10.065 3.309 1.00 90.06 107 ARG A N 1
ATOM 881 C CA . ARG A 1 107 ? -8.509 -10.220 4.733 1.00 90.06 107 ARG A CA 1
ATOM 882 C C . ARG A 1 107 ? -8.265 -8.928 5.506 1.00 90.06 107 ARG A C 1
ATOM 884 O O . ARG A 1 107 ? -9.106 -8.566 6.320 1.00 90.06 107 ARG A O 1
ATOM 891 N N . TRP A 1 108 ? -7.158 -8.238 5.242 1.00 93.44 108 TRP A N 1
ATOM 892 C CA . TRP A 1 108 ? -6.868 -6.949 5.869 1.00 93.44 108 TRP A CA 1
ATOM 893 C C . TRP A 1 108 ? -7.905 -5.894 5.463 1.00 93.44 108 TRP A C 1
ATOM 895 O O . TRP A 1 108 ? -8.521 -5.269 6.322 1.00 93.44 108 TRP A O 1
ATOM 905 N N . LEU A 1 109 ? -8.214 -5.785 4.165 1.00 89.12 109 LEU A N 1
ATOM 906 C CA . LEU A 1 109 ? -9.243 -4.866 3.659 1.00 89.12 109 LEU A CA 1
ATOM 907 C C . LEU A 1 109 ? -10.645 -5.155 4.222 1.00 89.12 109 LEU A C 1
ATOM 909 O O . LEU A 1 109 ? -11.421 -4.229 4.435 1.00 89.12 109 LEU A O 1
ATOM 913 N N . ALA A 1 110 ? -10.981 -6.420 4.493 1.00 86.62 110 ALA A N 1
ATOM 914 C CA . ALA A 1 110 ? -12.263 -6.801 5.092 1.00 86.62 110 ALA A CA 1
ATOM 915 C C . ALA A 1 110 ? -12.436 -6.305 6.540 1.00 86.62 110 ALA A C 1
ATOM 917 O O . ALA A 1 110 ? -13.567 -6.177 7.013 1.00 86.62 110 ALA A O 1
ATOM 918 N N . CYS A 1 111 ? -11.328 -6.046 7.235 1.00 90.44 111 CYS A N 1
ATOM 919 C CA . CYS A 1 111 ? -11.299 -5.579 8.619 1.00 90.44 111 CYS A CA 1
ATOM 920 C C . CYS A 1 111 ? -11.277 -4.047 8.739 1.00 90.44 111 CYS A C 1
ATOM 922 O O . CYS A 1 111 ? -11.372 -3.527 9.851 1.00 90.44 111 CYS A O 1
ATOM 924 N N . VAL A 1 112 ? -11.150 -3.320 7.625 1.00 87.44 112 VAL A N 1
ATOM 925 C CA . VAL A 1 112 ? -11.143 -1.854 7.613 1.00 87.44 112 VAL A CA 1
ATOM 926 C C . VAL A 1 112 ? -12.548 -1.313 7.939 1.00 87.44 112 VAL A C 1
ATOM 928 O O . VAL A 1 112 ? -13.529 -1.778 7.345 1.00 87.44 112 VAL A O 1
ATOM 931 N N . PRO A 1 113 ? -12.677 -0.338 8.865 1.00 83.75 113 PRO A N 1
ATOM 932 C CA . PRO A 1 113 ? -13.952 0.314 9.160 1.00 83.75 113 PRO A CA 1
ATOM 933 C C . PRO A 1 113 ? -14.592 0.930 7.910 1.00 83.75 113 PRO A C 1
ATOM 935 O O . PRO A 1 113 ? -13.900 1.469 7.046 1.00 83.75 113 PRO A O 1
ATOM 938 N N . GLU A 1 114 ? -15.923 0.873 7.811 1.00 79.69 114 GLU A N 1
ATOM 939 C CA . GLU A 1 114 ? -16.650 1.347 6.622 1.00 79.69 114 GLU A CA 1
ATOM 940 C C . GLU A 1 114 ? -16.401 2.831 6.341 1.00 79.69 114 GLU A C 1
ATOM 942 O O . GLU A 1 114 ? -16.329 3.232 5.180 1.00 79.69 114 GLU A O 1
ATOM 947 N N . GLU A 1 115 ? -16.200 3.635 7.384 1.00 77.81 115 GLU A N 1
ATOM 948 C CA . GLU A 1 115 ? -15.969 5.073 7.286 1.00 77.81 115 GLU A CA 1
ATOM 949 C C . GLU A 1 115 ? -14.698 5.410 6.495 1.00 77.81 115 GLU A C 1
ATOM 951 O O . GLU A 1 115 ? -14.692 6.384 5.745 1.00 77.81 115 GLU A O 1
ATOM 956 N N . ALA A 1 116 ? -13.652 4.584 6.603 1.00 74.50 116 ALA A N 1
ATOM 957 C CA . ALA A 1 116 ? -12.406 4.768 5.856 1.00 74.50 116 ALA A CA 1
ATOM 958 C C . ALA A 1 116 ? -12.555 4.379 4.373 1.00 74.50 116 ALA A C 1
ATOM 960 O O . ALA A 1 116 ? -11.819 4.859 3.516 1.00 74.50 116 ALA A O 1
ATOM 961 N N . ILE A 1 117 ? -13.532 3.529 4.037 1.00 69.75 117 ILE A N 1
ATOM 962 C CA . ILE A 1 117 ? -13.736 3.060 2.659 1.00 69.75 117 ILE A CA 1
ATOM 963 C C . ILE A 1 117 ? -14.498 4.101 1.828 1.00 69.75 117 ILE A C 1
ATOM 965 O O . ILE A 1 117 ? -14.255 4.234 0.628 1.00 69.75 117 ILE A O 1
ATOM 969 N N . VAL A 1 118 ? -15.394 4.874 2.451 1.00 71.25 118 VAL A N 1
ATOM 970 C CA . VAL A 1 118 ? -16.233 5.875 1.761 1.00 71.25 118 VAL A CA 1
ATOM 971 C C . VAL A 1 118 ? -15.392 6.953 1.061 1.00 71.25 118 VAL A C 1
ATOM 973 O O . VAL A 1 118 ? -15.769 7.425 -0.014 1.00 71.25 118 VAL A O 1
ATOM 976 N N . ASN A 1 119 ? -14.230 7.300 1.617 1.00 66.62 119 ASN A N 1
ATOM 977 C CA . ASN A 1 119 ? -13.351 8.346 1.088 1.00 66.62 119 ASN A CA 1
ATOM 978 C C . ASN A 1 119 ? -12.446 7.889 -0.062 1.00 66.62 119 ASN A C 1
ATOM 980 O O . ASN A 1 119 ? -11.926 8.736 -0.787 1.00 66.62 119 ASN A O 1
ATOM 984 N N . LEU A 1 120 ? -12.315 6.578 -0.302 1.00 65.19 120 LEU A N 1
ATOM 985 C CA . LEU A 1 120 ? -11.452 6.037 -1.363 1.00 65.19 120 LEU A CA 1
ATOM 986 C C . LEU A 1 120 ? -11.926 6.377 -2.779 1.00 65.19 120 LEU A C 1
ATOM 988 O O . LEU A 1 120 ? -11.242 6.045 -3.747 1.00 65.19 120 LEU A O 1
ATOM 992 N N . GLY A 1 121 ? -13.082 7.037 -2.913 1.00 57.59 121 GLY A N 1
ATOM 993 C CA . GLY A 1 121 ? -13.505 7.622 -4.175 1.00 57.59 121 GLY A CA 1
ATOM 994 C C . GLY A 1 121 ? -13.573 6.580 -5.282 1.00 57.59 121 GLY A C 1
ATOM 995 O O . GLY A 1 121 ? -13.134 6.860 -6.395 1.00 57.59 121 GLY A O 1
ATOM 996 N N . PHE A 1 122 ? -14.110 5.391 -4.977 1.00 58.97 122 PHE A N 1
ATOM 997 C CA . PHE A 1 122 ? -14.497 4.388 -5.970 1.00 58.97 122 PHE A CA 1
ATOM 998 C C . PHE A 1 122 ? -15.658 4.925 -6.831 1.00 58.97 122 PHE A C 1
ATOM 1000 O O . PHE A 1 122 ? -16.755 4.383 -6.839 1.00 58.97 122 PHE A O 1
ATOM 1007 N N . ASP A 1 123 ? -15.405 6.019 -7.543 1.00 48.88 123 ASP A N 1
ATOM 1008 C CA . ASP A 1 123 ? -16.181 6.564 -8.657 1.00 48.88 123 ASP A CA 1
ATOM 1009 C C . ASP A 1 123 ? -15.649 5.933 -9.957 1.00 48.88 123 ASP A C 1
ATOM 1011 O O . ASP A 1 123 ? -15.541 6.569 -11.002 1.00 48.88 123 ASP A O 1
ATOM 1015 N N . VAL A 1 124 ? -15.189 4.683 -9.851 1.00 48.97 124 VAL A N 1
ATOM 1016 C CA . VAL A 1 124 ? -14.698 3.920 -10.983 1.00 48.97 124 VAL A CA 1
ATOM 1017 C C . VAL A 1 124 ? -15.944 3.335 -11.620 1.00 48.97 124 VAL A C 1
ATOM 1019 O O . VAL A 1 124 ? -16.618 2.498 -11.014 1.00 48.97 124 VAL A O 1
ATOM 1022 N N . ASP A 1 125 ? -16.216 3.766 -12.848 1.00 46.03 125 ASP A N 1
ATOM 1023 C CA . ASP A 1 125 ? -16.820 2.926 -13.876 1.00 46.03 125 ASP A CA 1
ATOM 1024 C C . ASP A 1 125 ? -15.961 1.650 -13.990 1.00 46.03 125 ASP A C 1
ATOM 1026 O O . ASP A 1 125 ? -15.176 1.467 -14.919 1.00 46.03 125 ASP A O 1
ATOM 1030 N N . PHE A 1 126 ? -16.038 0.763 -12.990 1.00 49.03 126 PHE A N 1
ATOM 1031 C CA . PHE A 1 126 ? -15.689 -0.641 -13.133 1.00 49.03 126 PHE A CA 1
ATOM 1032 C C . PHE A 1 126 ? -16.783 -1.169 -14.041 1.00 49.03 126 PHE A C 1
ATOM 1034 O O . PHE A 1 126 ? -17.798 -1.685 -13.581 1.00 49.03 126 PHE A O 1
ATOM 1041 N N . ASP A 1 127 ? -16.622 -0.885 -15.326 1.00 45.38 127 ASP A N 1
ATOM 1042 C CA . ASP A 1 127 ? -17.614 -1.050 -16.365 1.00 45.38 127 ASP A CA 1
ATOM 1043 C C . ASP A 1 127 ? -17.804 -2.545 -16.611 1.00 45.38 127 ASP A C 1
ATOM 1045 O O . ASP A 1 127 ? -17.256 -3.097 -17.551 1.00 45.38 127 ASP A O 1
ATOM 1049 N N . CYS A 1 128 ? -18.461 -3.229 -15.668 1.00 49.44 128 CYS A N 1
ATOM 1050 C CA . CYS A 1 128 ? -18.882 -4.631 -15.648 1.00 49.44 128 CYS A CA 1
ATOM 1051 C C . CYS A 1 128 ? -17.828 -5.702 -16.014 1.00 49.44 128 CYS A C 1
ATOM 1053 O O . CYS A 1 128 ? -18.127 -6.891 -15.945 1.00 49.44 128 CYS A O 1
ATOM 1055 N N . MET A 1 129 ? -16.599 -5.335 -16.385 1.00 45.06 129 MET A N 1
ATOM 1056 C CA . MET A 1 129 ? -15.774 -6.183 -17.247 1.00 45.06 129 MET A CA 1
ATOM 1057 C C . MET A 1 129 ? -15.065 -7.316 -16.518 1.00 45.06 129 MET A C 1
ATOM 1059 O O . MET A 1 129 ? -14.518 -8.202 -17.174 1.00 45.06 129 MET A O 1
ATOM 1063 N N . GLU A 1 130 ? -15.096 -7.354 -15.186 1.00 52.84 130 GLU A N 1
ATOM 1064 C CA . GLU A 1 130 ? -14.321 -8.371 -14.482 1.00 52.84 130 GLU A CA 1
ATOM 1065 C C . GLU A 1 130 ? -14.881 -8.871 -13.158 1.00 52.84 130 GLU A C 1
ATOM 1067 O O . GLU A 1 130 ? -14.344 -9.837 -12.626 1.00 52.84 130 GLU A O 1
ATOM 1072 N N . ILE A 1 131 ? -16.000 -8.338 -12.656 1.00 54.47 131 ILE A N 1
ATOM 1073 C CA . ILE A 1 131 ? -16.663 -8.964 -11.500 1.00 54.47 131 ILE A CA 1
ATOM 1074 C C . ILE A 1 131 ? -17.149 -10.365 -11.889 1.00 54.47 131 ILE A C 1
ATOM 1076 O O . ILE A 1 131 ? -16.916 -11.306 -11.143 1.00 54.47 131 ILE A O 1
ATOM 1080 N N . ASP A 1 132 ? -17.680 -10.549 -13.100 1.00 52.72 132 ASP A N 1
ATOM 1081 C CA . ASP A 1 132 ? -18.063 -11.872 -13.607 1.00 52.72 132 ASP A CA 1
ATOM 1082 C C . ASP A 1 132 ? -16.866 -12.806 -13.832 1.00 52.72 132 ASP A C 1
ATOM 1084 O O . ASP A 1 132 ? -17.016 -14.017 -13.713 1.00 52.72 132 ASP A O 1
ATOM 1088 N N . GLN A 1 133 ? -15.669 -12.290 -14.136 1.00 54.00 133 GLN A N 1
ATOM 1089 C CA . GLN A 1 133 ? -14.463 -13.123 -14.267 1.00 54.00 133 GLN A CA 1
ATOM 1090 C C . GLN A 1 133 ? -13.871 -13.490 -12.904 1.00 54.00 133 GLN A C 1
ATOM 1092 O O . GLN A 1 133 ? -13.409 -14.615 -12.721 1.00 54.00 133 GLN A O 1
ATOM 1097 N N . VAL A 1 134 ? -13.925 -12.571 -11.936 1.00 54.47 134 VAL A N 1
ATOM 1098 C CA . VAL A 1 134 ? -13.568 -12.827 -10.538 1.00 54.47 134 VAL A CA 1
ATOM 1099 C C . VAL A 1 134 ? -14.541 -13.851 -9.946 1.00 54.47 134 VAL A C 1
ATOM 1101 O O . VAL A 1 134 ? -14.099 -14.876 -9.433 1.00 54.47 134 VAL A O 1
ATOM 1104 N N . ILE A 1 135 ? -15.854 -13.655 -10.112 1.00 58.09 135 ILE A N 1
ATOM 1105 C CA . ILE A 1 135 ? -16.901 -14.597 -9.689 1.00 58.09 135 ILE A CA 1
ATOM 1106 C C . ILE A 1 135 ? -16.746 -15.947 -10.401 1.00 58.09 135 ILE A C 1
ATOM 1108 O O . ILE A 1 135 ? -16.723 -16.969 -9.720 1.00 58.09 135 ILE A O 1
ATOM 1112 N N . LYS A 1 136 ? -16.540 -15.988 -11.727 1.00 59.62 136 LYS A N 1
ATOM 1113 C CA . LYS A 1 136 ? -16.270 -17.245 -12.457 1.00 59.62 136 LYS A CA 1
ATOM 1114 C C . LYS A 1 136 ? -15.000 -17.943 -11.983 1.00 59.62 136 LYS A C 1
ATOM 1116 O O . LYS A 1 136 ? -14.962 -19.168 -11.947 1.00 59.62 136 LYS A O 1
ATOM 1121 N N . GLY A 1 137 ? -13.965 -17.190 -11.608 1.00 53.88 137 GLY A N 1
ATOM 1122 C CA . GLY A 1 137 ? -12.754 -17.736 -10.996 1.00 53.88 137 GLY A CA 1
ATOM 1123 C C . GLY A 1 137 ? -13.027 -18.404 -9.644 1.00 53.88 137 GLY A C 1
ATOM 1124 O O . GLY A 1 137 ? -12.403 -19.416 -9.325 1.00 53.88 137 GLY A O 1
ATOM 1125 N N . PHE A 1 138 ? -13.999 -17.891 -8.884 1.00 53.53 138 PHE A N 1
ATOM 1126 C CA . PHE A 1 138 ? -14.433 -18.462 -7.607 1.00 53.53 138 PHE A CA 1
ATOM 1127 C C . PHE A 1 13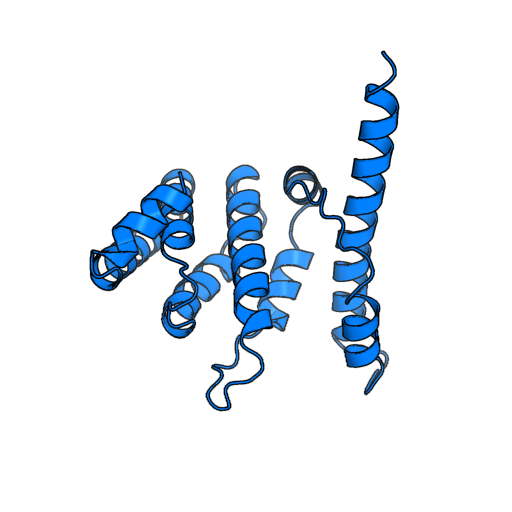8 ? -15.448 -19.609 -7.751 1.00 53.53 138 PHE A C 1
ATOM 1129 O O . PHE A 1 138 ? -15.427 -20.527 -6.931 1.00 53.53 138 PHE A O 1
ATOM 1136 N N . GLU A 1 139 ? -16.281 -19.626 -8.797 1.00 51.81 139 GLU A N 1
ATOM 1137 C CA . GLU A 1 139 ? -17.255 -20.703 -9.057 1.00 51.81 139 GLU A CA 1
ATOM 1138 C C . GLU A 1 139 ? -16.607 -22.072 -9.320 1.00 51.81 139 GLU A C 1
ATOM 1140 O O . GLU A 1 139 ? -17.264 -23.102 -9.178 1.00 51.81 139 GLU A O 1
ATOM 1145 N N . VAL A 1 140 ? -15.311 -22.132 -9.643 1.00 49.56 140 VAL A N 1
ATOM 1146 C CA . VAL A 1 140 ? -14.663 -23.397 -10.022 1.00 49.56 140 VAL A CA 1
ATOM 1147 C C . VAL A 1 140 ? -14.444 -24.355 -8.836 1.00 49.56 140 VAL A C 1
ATOM 1149 O O . VAL A 1 140 ? -14.329 -25.555 -9.083 1.00 49.56 140 VAL A O 1
ATOM 1152 N N . ARG A 1 141 ? -14.440 -23.919 -7.560 1.00 46.72 141 ARG A N 1
ATOM 1153 C CA . ARG A 1 141 ? -14.355 -24.830 -6.384 1.00 46.72 141 ARG A CA 1
ATOM 1154 C C . ARG A 1 141 ? -14.938 -24.231 -5.094 1.00 46.72 141 ARG A C 1
ATOM 1156 O O . ARG A 1 141 ? -14.199 -23.950 -4.151 1.00 46.72 141 ARG A O 1
ATOM 1163 N N . THR A 1 142 ? -16.252 -24.070 -4.991 1.00 41.53 142 THR A N 1
ATOM 1164 C CA . THR A 1 142 ? -16.877 -23.680 -3.716 1.00 41.53 142 THR A CA 1
ATOM 1165 C C . THR A 1 142 ? -17.165 -24.902 -2.837 1.00 41.53 142 THR A C 1
ATOM 1167 O O . THR A 1 142 ? -18.125 -25.641 -3.032 1.00 41.53 142 THR A O 1
ATOM 1170 N N . TYR A 1 143 ? -16.326 -25.102 -1.815 1.00 47.59 143 TYR A N 1
ATOM 1171 C CA . TYR A 1 143 ? -16.748 -25.778 -0.586 1.00 47.59 143 TYR A CA 1
ATOM 1172 C C . TYR A 1 143 ? -17.374 -24.716 0.336 1.00 47.59 143 TYR A C 1
ATOM 1174 O O . TYR A 1 143 ? -16.755 -23.670 0.530 1.00 47.59 143 TYR A O 1
ATOM 1182 N N . PRO A 1 144 ? -18.550 -24.956 0.947 1.00 44.59 144 PRO A N 1
ATOM 1183 C CA . PRO A 1 144 ? -19.329 -23.940 1.674 1.00 44.59 144 PRO A CA 1
ATOM 1184 C C . PRO A 1 144 ? -18.681 -23.381 2.958 1.00 44.59 144 PRO A C 1
ATOM 1186 O O . PRO A 1 144 ? -19.280 -22.547 3.628 1.00 44.59 144 PRO A O 1
ATOM 1189 N N . ASN A 1 145 ? -17.445 -23.779 3.276 1.00 46.31 145 ASN A N 1
ATOM 1190 C CA . ASN A 1 145 ? -16.694 -23.315 4.445 1.00 46.31 145 ASN A CA 1
ATOM 1191 C C . ASN A 1 145 ? -15.440 -22.492 4.083 1.00 46.31 145 ASN A C 1
ATOM 1193 O O . ASN A 1 145 ? -14.624 -22.227 4.964 1.00 46.31 145 ASN A O 1
ATOM 1197 N N . SER A 1 146 ? -15.224 -22.134 2.811 1.00 49.69 146 SER A N 1
ATOM 1198 C CA . SER A 1 146 ? -13.969 -21.503 2.384 1.00 49.69 146 SER A CA 1
ATOM 1199 C C . SER A 1 146 ? -14.026 -19.970 2.359 1.00 49.69 146 SER A C 1
ATOM 1201 O O . SER A 1 146 ? -15.074 -19.347 2.182 1.00 49.69 146 SER A O 1
ATOM 1203 N N . LEU A 1 147 ? -12.837 -19.374 2.493 1.00 52.50 147 LEU A N 1
ATOM 1204 C CA . LEU A 1 147 ? -12.502 -17.952 2.343 1.00 52.50 147 LEU A CA 1
ATOM 1205 C C . LEU A 1 147 ? -13.194 -17.248 1.165 1.00 52.50 147 LEU A C 1
ATOM 1207 O O . LEU A 1 147 ? -13.377 -16.036 1.228 1.00 52.50 147 LEU A O 1
ATOM 1211 N N . SER A 1 148 ? -13.635 -17.985 0.141 1.00 48.97 148 SER A N 1
ATOM 1212 C CA . SER A 1 148 ? -14.419 -17.480 -0.986 1.00 48.97 148 SER A CA 1
ATOM 1213 C C . SER A 1 148 ? -15.685 -16.739 -0.555 1.00 48.97 148 SER A C 1
ATOM 1215 O O . SER A 1 148 ? -16.017 -15.742 -1.178 1.00 48.97 148 SER A O 1
ATOM 1217 N N . THR A 1 149 ? -16.364 -17.144 0.523 1.00 52.81 149 THR A N 1
ATOM 1218 C CA . THR A 1 149 ? -17.564 -16.434 1.008 1.00 52.81 149 THR A CA 1
ATOM 1219 C C . THR A 1 149 ? -17.209 -15.106 1.675 1.00 52.81 149 THR A C 1
ATOM 1221 O O . THR A 1 149 ? -17.913 -14.118 1.487 1.00 52.81 149 THR A O 1
ATOM 1224 N N . ILE A 1 150 ? -16.099 -15.055 2.420 1.00 56.50 150 ILE A N 1
ATOM 1225 C CA . ILE A 1 150 ? -15.598 -13.814 3.031 1.00 56.50 150 ILE A CA 1
ATOM 1226 C C . ILE A 1 150 ? -15.119 -12.869 1.930 1.00 56.50 150 ILE A C 1
ATOM 1228 O O . ILE A 1 150 ? -15.509 -11.714 1.925 1.00 56.50 150 ILE A O 1
ATOM 1232 N N . LEU A 1 151 ? -14.364 -13.373 0.953 1.00 58.69 151 LEU A N 1
ATOM 1233 C CA . LEU A 1 151 ? -13.958 -12.644 -0.249 1.00 58.69 151 LEU A CA 1
ATOM 1234 C C . LEU A 1 151 ? -15.151 -12.114 -1.044 1.00 58.69 151 LEU A C 1
ATOM 1236 O O . LEU A 1 151 ? -15.154 -10.945 -1.404 1.00 58.69 151 LEU A O 1
ATOM 1240 N N . LEU A 1 152 ? -16.181 -12.931 -1.272 1.00 59.38 152 LEU A N 1
ATOM 1241 C CA . LEU A 1 152 ? -17.396 -12.508 -1.964 1.00 59.38 152 LEU A CA 1
ATOM 1242 C C . LEU A 1 152 ? -18.126 -11.425 -1.169 1.00 59.38 152 LEU A C 1
ATOM 1244 O O . LEU A 1 152 ? -18.581 -10.454 -1.754 1.00 59.38 152 LEU A O 1
ATOM 1248 N N . LEU A 1 153 ? -18.208 -11.547 0.159 1.00 57.12 153 LEU A N 1
ATOM 1249 C CA . LEU A 1 153 ? -18.807 -10.528 1.019 1.00 57.12 153 LEU A CA 1
ATOM 1250 C C . LEU A 1 153 ? -17.974 -9.251 1.058 1.00 57.12 153 LEU A C 1
ATOM 1252 O O . LEU A 1 153 ? -18.560 -8.179 1.024 1.00 57.12 153 LEU A O 1
ATOM 1256 N N . SER A 1 154 ? -16.646 -9.336 1.064 1.00 58.25 154 SER A N 1
ATOM 1257 C CA . SER A 1 154 ? -15.757 -8.182 0.952 1.00 58.25 154 SER A CA 1
ATOM 1258 C C . SER A 1 154 ? -15.952 -7.505 -0.398 1.00 58.25 154 SER A C 1
ATOM 1260 O O . SER A 1 154 ? -16.251 -6.322 -0.436 1.00 58.25 154 SER A O 1
ATOM 1262 N N . VAL A 1 155 ? -15.906 -8.252 -1.503 1.00 62.69 155 VAL A N 1
ATOM 1263 C CA . VAL A 1 155 ? -16.137 -7.740 -2.864 1.00 62.69 155 VAL A CA 1
ATOM 1264 C C . VAL A 1 155 ? -17.535 -7.132 -2.994 1.00 62.69 155 VAL A C 1
ATOM 1266 O O . VAL A 1 155 ? -17.675 -6.034 -3.523 1.00 62.69 155 VAL A O 1
ATOM 1269 N N . LEU A 1 156 ? -18.571 -7.780 -2.456 1.00 58.12 156 LEU A N 1
ATOM 12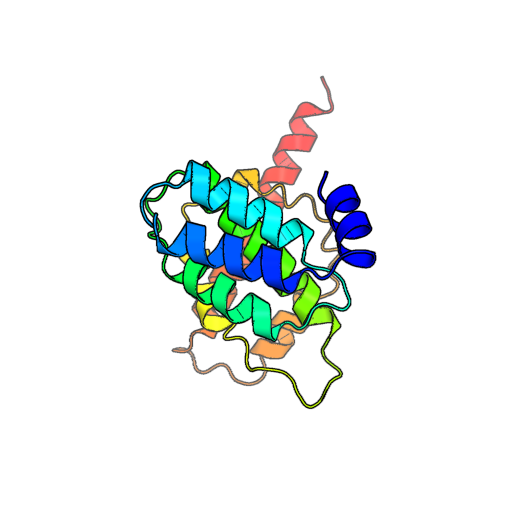70 C CA . LEU A 1 156 ? -19.942 -7.264 -2.446 1.00 58.12 156 LEU A CA 1
ATOM 1271 C C . LEU A 1 156 ? -20.094 -6.044 -1.535 1.00 58.12 156 LEU A C 1
ATOM 1273 O O . LEU A 1 156 ? -20.853 -5.140 -1.870 1.00 58.12 156 LEU A O 1
ATOM 1277 N N . LYS A 1 157 ? -19.385 -5.984 -0.405 1.00 60.31 157 LYS A N 1
ATOM 1278 C CA . LYS A 1 157 ? -19.364 -4.835 0.506 1.00 60.31 157 LYS A CA 1
ATOM 1279 C C . LYS A 1 157 ? -18.671 -3.645 -0.156 1.00 60.31 157 LYS A C 1
ATOM 1281 O O . LYS A 1 157 ? -19.245 -2.561 -0.179 1.00 60.31 157 LYS A O 1
ATOM 1286 N N . PHE A 1 158 ? -17.527 -3.875 -0.799 1.00 55.47 158 PHE A N 1
ATOM 1287 C CA . PHE A 1 158 ? -16.833 -2.900 -1.641 1.00 55.47 158 PHE A CA 1
ATOM 1288 C C . PHE A 1 158 ? -17.736 -2.407 -2.784 1.00 55.47 158 PHE A C 1
ATOM 1290 O O . PHE A 1 158 ? -17.901 -1.205 -2.958 1.00 55.47 158 PHE A O 1
ATOM 1297 N N . HIS A 1 159 ? -18.422 -3.309 -3.489 1.00 55.66 159 HIS A N 1
ATOM 1298 C CA . HIS A 1 159 ? -19.322 -2.959 -4.591 1.00 55.66 159 HIS A CA 1
ATOM 1299 C C . HIS A 1 159 ? -20.581 -2.198 -4.132 1.00 55.66 159 HIS A C 1
ATOM 1301 O O . HIS A 1 159 ? -21.021 -1.240 -4.770 1.00 55.66 159 HIS A O 1
ATOM 1307 N N . ARG A 1 160 ? -21.173 -2.585 -2.996 1.00 52.31 160 ARG A N 1
ATOM 1308 C CA . ARG A 1 160 ? -22.354 -1.919 -2.426 1.00 52.31 160 ARG A CA 1
ATOM 1309 C C . ARG A 1 160 ? -22.028 -0.500 -1.951 1.00 52.31 160 ARG A C 1
ATOM 1311 O O . ARG A 1 160 ? -22.882 0.381 -2.059 1.00 52.31 160 ARG A O 1
ATOM 1318 N N . LEU A 1 161 ? -20.800 -0.268 -1.485 1.00 50.50 161 LEU A N 1
ATOM 1319 C CA . LEU A 1 161 ? -20.299 1.065 -1.145 1.00 50.50 161 LEU A CA 1
ATOM 1320 C C . LEU A 1 161 ? -20.141 1.944 -2.401 1.00 50.50 161 LEU A C 1
ATOM 1322 O O . LEU A 1 161 ? -20.577 3.095 -2.377 1.00 50.50 161 LEU A O 1
ATOM 1326 N N . SER A 1 162 ? -19.669 1.399 -3.529 1.00 47.50 162 SER A N 1
ATOM 1327 C CA . SER A 1 162 ? -19.589 2.119 -4.816 1.00 47.50 162 SER A CA 1
ATOM 1328 C C . SER A 1 162 ? -20.963 2.543 -5.372 1.00 47.50 162 SER A C 1
ATOM 1330 O O . SER A 1 162 ? -21.129 3.659 -5.870 1.00 47.50 162 SER A O 1
ATOM 1332 N N . ILE A 1 163 ? -21.994 1.697 -5.234 1.00 48.25 163 ILE A N 1
ATOM 1333 C CA . ILE A 1 163 ? -23.369 2.025 -5.670 1.00 48.25 163 ILE A CA 1
ATOM 1334 C C . ILE A 1 163 ? -24.008 3.107 -4.779 1.00 48.25 163 ILE A C 1
ATOM 1336 O O . ILE A 1 163 ? -24.755 3.962 -5.259 1.00 48.25 163 ILE A O 1
ATOM 1340 N N . SER A 1 164 ? -23.721 3.101 -3.474 1.00 45.97 164 SER A N 1
ATOM 1341 C CA . SER A 1 164 ? -24.267 4.099 -2.546 1.00 45.97 164 SER A CA 1
ATOM 1342 C C . SER A 1 164 ? -23.737 5.505 -2.859 1.00 45.97 164 SER A C 1
ATOM 1344 O O . SER A 1 164 ? -24.515 6.451 -2.991 1.00 45.97 164 SER A O 1
ATOM 1346 N N . VAL A 1 165 ? -22.426 5.650 -3.078 1.00 41.97 165 VAL A N 1
ATOM 1347 C CA . VAL A 1 165 ? -21.778 6.953 -3.324 1.00 41.97 165 VAL A CA 1
ATOM 1348 C C . VAL A 1 165 ? -22.264 7.615 -4.624 1.00 41.97 165 VAL A C 1
ATOM 1350 O O . VAL A 1 165 ? -22.497 8.829 -4.660 1.00 41.97 165 VAL A O 1
ATOM 1353 N N . THR A 1 166 ? -22.510 6.831 -5.676 1.00 43.66 166 THR A N 1
ATOM 1354 C CA . THR A 1 166 ? -23.038 7.340 -6.956 1.00 43.66 166 THR A CA 1
ATOM 1355 C C . THR A 1 166 ? -24.489 7.831 -6.849 1.00 43.66 166 THR A C 1
ATOM 1357 O O . THR A 1 166 ? -24.857 8.814 -7.502 1.00 43.66 166 THR A O 1
ATOM 1360 N N . SER A 1 167 ? -25.307 7.235 -5.973 1.00 41.06 167 SER A N 1
ATOM 1361 C CA . SER A 1 167 ? -26.676 7.702 -5.704 1.00 41.06 167 SER A CA 1
ATOM 1362 C C . SER A 1 167 ? -26.711 9.049 -4.969 1.00 41.06 167 SER A C 1
ATOM 1364 O O . SER A 1 167 ? -27.606 9.858 -5.215 1.00 41.06 167 SER A O 1
ATOM 1366 N N . TRP A 1 168 ? -25.726 9.331 -4.111 1.00 32.50 168 TRP A N 1
ATOM 1367 C CA . TRP A 1 168 ? -25.629 10.609 -3.399 1.00 32.50 168 TRP A CA 1
ATOM 1368 C C . TRP A 1 168 ? -25.191 11.756 -4.322 1.00 32.50 168 TRP A C 1
ATOM 1370 O O . TRP A 1 168 ? -25.769 12.837 -4.267 1.00 32.50 168 TRP A O 1
ATOM 1380 N N . ARG A 1 169 ? -24.258 11.534 -5.259 1.00 37.81 169 ARG A N 1
ATOM 1381 C CA . ARG A 1 169 ? -23.818 12.584 -6.206 1.00 37.81 169 ARG A CA 1
ATOM 1382 C C . ARG A 1 169 ? -24.891 13.006 -7.220 1.00 37.81 169 ARG A C 1
ATOM 1384 O O . ARG A 1 169 ? -24.860 14.146 -7.682 1.00 37.81 169 ARG A O 1
ATOM 1391 N N . ARG A 1 170 ? -25.868 12.144 -7.542 1.00 44.09 170 ARG A N 1
ATOM 1392 C CA . ARG A 1 170 ? -27.022 12.526 -8.388 1.00 44.09 170 ARG A CA 1
ATOM 1393 C C . ARG A 1 170 ? -28.007 13.449 -7.675 1.00 44.09 170 ARG A C 1
ATOM 1395 O O . ARG A 1 170 ? -28.608 14.285 -8.336 1.00 44.09 170 ARG A O 1
ATOM 1402 N N . LEU A 1 171 ? -28.129 13.347 -6.352 1.00 38.16 171 LEU A N 1
ATOM 1403 C CA . LEU A 1 171 ? -29.009 14.215 -5.562 1.00 38.16 171 LEU A CA 1
ATOM 1404 C C . LEU A 1 171 ? -28.454 15.641 -5.390 1.00 38.16 171 LEU A C 1
ATOM 1406 O O . LEU A 1 171 ? -29.230 16.561 -5.160 1.00 38.16 171 LEU A O 1
ATOM 1410 N N . PHE A 1 172 ? -27.144 15.844 -5.570 1.00 37.84 172 PHE A N 1
ATOM 1411 C CA . PHE A 1 172 ? -26.483 17.150 -5.411 1.00 37.84 172 PHE A CA 1
ATOM 1412 C C . PHE A 1 172 ? -26.026 17.813 -6.726 1.00 37.84 172 PHE A C 1
ATOM 1414 O O . PHE A 1 172 ? -25.375 18.850 -6.684 1.00 37.84 172 PHE A O 1
ATOM 1421 N N . ARG A 1 173 ? -26.368 17.258 -7.902 1.00 39.31 173 ARG A N 1
ATOM 1422 C CA . ARG A 1 173 ? -26.116 17.895 -9.219 1.00 39.31 173 ARG A CA 1
ATOM 1423 C C . ARG A 1 173 ? -27.322 18.645 -9.804 1.00 39.31 173 ARG A C 1
ATOM 1425 O O . ARG A 1 173 ? -27.225 19.165 -10.910 1.00 39.31 173 ARG A O 1
ATOM 1432 N N . THR A 1 174 ? -28.439 18.710 -9.084 1.00 41.22 174 THR A N 1
ATOM 1433 C CA . THR A 1 174 ? -29.670 19.415 -9.497 1.00 41.22 174 THR A CA 1
ATOM 1434 C C . THR A 1 174 ? -30.060 20.552 -8.548 1.00 41.22 174 THR A C 1
ATOM 1436 O O . THR A 1 174 ? -31.248 20.783 -8.330 1.00 41.22 174 THR A O 1
ATOM 1439 N N . VAL A 1 175 ? -29.076 21.257 -7.980 1.00 39.19 175 VAL A N 1
ATOM 1440 C CA . VAL A 1 175 ? -29.277 22.523 -7.253 1.00 39.19 175 VAL A CA 1
ATOM 1441 C C . VAL A 1 175 ? -28.264 23.545 -7.740 1.00 39.19 175 VAL A C 1
ATOM 1443 O O . VAL A 1 175 ? -27.069 23.181 -7.793 1.00 39.19 175 VAL A O 1
#

Radius of gyration: 17.61 Å; chains: 1; bounding box: 48×48×34 Å

Secondary structure (DSSP, 8-state):
-HHHHHHHHHHS-SHHHHHHHHHHHHH-TT-HHHHHHHHHHHHHH--TTS-HHHHHHHHHHHHTS-TTS-HHHHHHHHHHHHHHHHHHHTTTT-S------HHHHHHHHHTS-HHHHHTT-------STTHHHHHHHHHTT--TTSTHHHHHHHHHHHHHHHHHHHHHHHHTS--

Foldseek 3Di:
DLVVLLVVCVVDPCVVVLVVLLVQCVVCVPPLVSNLVSLSSVSSNPDLPDDCVSCLSVVVSLLPRDLPPDLVSVLSSLVSLVSSVVSLVVVVPDPPDDPDPVLSVLVSLLSHDPVSLLPNPLLDCPVPPPVVVVVVVLVPDDDPPDSSVSSVVSVVSSVVSNVVNVVVVVVVVPD

pLDDT: mean 74.39, std 18.98, range [32.5, 97.38]

=== Feature glossary ===
A reading guide for the features in this record.

Start from the sequence.

  · Sequence gives the chain of amino acids in standard one-letter code (A=alanine, C=cysteine, …, Y=tyrosine), read N→C. It is the only feature that is directly encoded by the gene; all structural features are derived from the folded form of this sequence.

Fold it, and you get atomic coordinates and the backbone conformation that goes with them.

  · Structure coordinates are given as an mmCIF _atom_site loop: one row per atom with element, residue name, chain id, sequence number, and x/y/z position in Å. Only the four main-chain atoms per residue are included here; side chains are omitted to keep the record compact.

  · Backbone dihedral angles. Every residue except chain termini has a φ (preceding-C → N → Cα → C) and a ψ (N → Cα → C → next-N). They are reported in degrees following the IUPAC sign convention. Secondary structure is essentially a statement about which (φ, ψ) basin each residue occupies.

  · Eight-state secondary structure (DSSP): H is the canonical α-helix, G the tighter 3₁₀-helix, I the wider π-helix; E/B are β-structure, T and S are turns and bends, and '-' is everything else. DSSP derives these from the pattern of main-chain N–H···O=C hydrogen bonds, not from the sequence.

  · SS3 is a coarse helix/strand/coil call (letters a/b/c) made by the P-SEA algorithm from inter-Cα distances and dihedrals. It is less detailed than DSSP but needs only Cα positions.

Summarize the fold with a handful of shape descriptors and a per-residue structural alphabet.

  · Radius of gyration (Rg) is the root-mean-square distance of Cα atoms from their centroid — a single number for overall size and compactness. A globular domain of N residues has Rg ≈ 2.2·N^0.38 Å; an extended or disordered chain has a much larger Rg. The Cα contact count is the number of residue pairs whose Cα atoms are within 8 Å and are more than four positions apart in sequence — a standard proxy for tertiary packing density. The bounding box is the smallest axis-aligned box enclosing all Cα atoms.

  · 3Di is Foldseek's structural alphabet. Each residue is assigned one of twenty discrete states based on how its Cα sits relative to its spatial (not sequential) neighbors. Aligning 3Di strings finds structural homologs roughly as well as full 3D superposition, but orders of magnitude faster.

  · Solvent-accessible surface area (SASA) is the area in Å² traced out by the centre of a 1.4 Å probe sphere (a water molecule) rolled over the protein's van der Waals surface (Shrake–Rupley / Lee–Richards construction). Buried residues have near-zero SASA; fully exposed residues can exceed 200 Å². The total SASA scales roughly with the number of surface residues.

Ask how reliable the model is.

  · For AlphaFold models, the B-factor field carries pLDDT — the model's own estimate of local accuracy on a 0–100 scale. Regions with pLDDT<50 should be treated as essentially unmodeled; they often correspond to intrinsically disordered segments.

  · For experimental (PDB) structures, the B-factor (temperature factor) quantifies the positional spread of each atom in the crystal — a combination of thermal vibration and static disorder — in units of Å². High B-factors mark flexible loops or poorly resolved regions; low B-factors mark the rigid, well-ordered core.

  · Predicted Aligned Error (PAE) is an AlphaFold confidence matrix: entry (i, j) is the expected error in the position of residue j, in ångströms, when the prediction is superimposed on the true structure at residue i. Low PAE within a block of residues means that block is internally rigid and well-predicted; high PAE between two blocks means their relative placement is uncertain even if each block individually is confident.

Place it in context: what it resembles, what it is annotated as, and how it looks.

  · Structural nearest neighbors (via Foldseek easy-search vs the PDB). Reported per hit: target PDB id, E-value, and alignment TM-score. A TM-score above ~0.5 is the conventional threshold for 'same fold'.

  · Functional annotations link the protein to curated databases. InterPro entries identify conserved domains and families by matching the sequence against member-database signatures (Pfam, PROSITE, CDD, …). Gene Ontology (GO) terms describe molecular function, biological process, and cellular component in a controlled vocabulary. CATH places the structure in a hierarchical fold classification (Class/Architecture/Topology/Homologous-superfamily). The organism is the source species.

  · The contact map is a binary N×N matrix image: pixel (i, j) is dark where Cα_i and Cα_j are within 8 Å and |i−j|>4. Because the |i−j|>4 filter removes local helical contacts, off-diagonal stripes parallel to the main diagonal indicate parallel β-sheets; stripes perpendicular to it indicate antiparallel β-sheets. The Ramachandran plot scatters every residue's (φ, ψ) pair against the sterically allowed regions. The PAE heatmap renders the predicted-aligned-error matrix.

  · Six rendered views show the 3D structure from the faces of a cube — i.e. along ±x, ±y, ±z. Rendering representation is drawn randomly per protein from cartoon (secondary-structure ribbons), sticks (backbone bonds), or molecular surface; coloring is either N→C rainbow (blue at the N-terminus through red at the C-terminus) or one color per chain.